Protein AF-A0A2S9GWD5-F1 (afdb_monomer_lite)

Radius of gyration: 28.52 Å; chains: 1; bounding box: 58×36×75 Å

pLDDT: mean 90.18, std 9.57, range [51.12, 98.44]

Structure (mmCIF, N/CA/C/O backbone):
data_AF-A0A2S9GWD5-F1
#
_entry.id   AF-A0A2S9GWD5-F1
#
loop_
_atom_site.group_PDB
_atom_site.id
_atom_site.type_symbol
_atom_site.label_atom_id
_atom_site.label_alt_id
_atom_site.label_comp_id
_atom_site.label_asym_id
_atom_site.label_entity_id
_atom_site.label_seq_id
_atom_site.pdbx_PDB_ins_code
_atom_site.Cartn_x
_atom_site.Cartn_y
_atom_site.Cartn_z
_atom_site.occupancy
_atom_site.B_iso_or_equiv
_atom_site.auth_seq_id
_atom_site.auth_comp_id
_atom_site.auth_asym_id
_atom_site.auth_atom_id
_atom_site.pdbx_PDB_model_num
ATOM 1 N N . MET A 1 1 ? 26.914 -17.407 -45.982 1.00 51.12 1 MET A N 1
ATOM 2 C CA . MET A 1 1 ? 27.204 -17.257 -44.535 1.00 51.12 1 MET A CA 1
ATOM 3 C C . MET A 1 1 ? 25.927 -16.858 -43.810 1.00 51.12 1 MET A C 1
ATOM 5 O O . MET A 1 1 ? 25.214 -16.001 -44.312 1.00 51.12 1 MET A O 1
ATOM 9 N N . LYS A 1 2 ? 25.611 -17.487 -42.672 1.00 65.19 2 LYS A N 1
ATOM 10 C CA . LYS A 1 2 ? 24.423 -17.154 -41.869 1.00 65.19 2 LYS A CA 1
ATOM 11 C C . LYS A 1 2 ? 24.722 -15.874 -41.079 1.00 65.19 2 LYS A C 1
ATOM 13 O O . LYS A 1 2 ? 25.624 -15.883 -40.248 1.00 65.19 2 LYS A O 1
ATOM 18 N N . THR A 1 3 ? 24.024 -14.781 -41.382 1.00 77.50 3 THR A N 1
ATOM 19 C CA . THR A 1 3 ? 24.189 -13.488 -40.696 1.00 77.50 3 THR A CA 1
ATOM 20 C C . THR A 1 3 ? 23.966 -13.660 -39.196 1.00 77.50 3 THR A C 1
ATOM 22 O O . THR A 1 3 ? 23.002 -14.308 -38.781 1.00 77.50 3 THR A O 1
ATOM 25 N N . SER A 1 4 ? 24.851 -13.103 -38.372 1.00 91.19 4 SER A N 1
ATOM 26 C CA . SER A 1 4 ? 24.729 -13.216 -36.918 1.00 91.19 4 SER A CA 1
ATOM 27 C C . SER A 1 4 ? 23.537 -12.403 -36.393 1.00 91.19 4 SER A C 1
ATOM 29 O O . SER A 1 4 ? 23.178 -11.367 -36.954 1.00 91.19 4 SER A O 1
ATOM 31 N N . ILE A 1 5 ? 22.954 -12.815 -35.260 1.00 91.44 5 ILE A N 1
ATOM 32 C CA . ILE A 1 5 ? 21.854 -12.082 -34.594 1.00 91.44 5 ILE A CA 1
ATOM 33 C C . ILE A 1 5 ? 22.250 -10.620 -34.329 1.00 91.44 5 ILE A C 1
ATOM 35 O O . ILE A 1 5 ? 21.451 -9.699 -34.490 1.00 91.44 5 ILE A O 1
ATOM 39 N N . LYS A 1 6 ? 23.516 -10.387 -33.969 1.00 93.62 6 LYS A N 1
ATOM 40 C CA . LYS A 1 6 ? 24.074 -9.047 -33.766 1.00 93.62 6 LYS A CA 1
ATOM 41 C C . LYS A 1 6 ? 24.029 -8.201 -35.038 1.00 93.62 6 LYS A C 1
ATOM 43 O O . LYS A 1 6 ? 23.632 -7.041 -34.971 1.00 93.62 6 LYS A O 1
ATOM 48 N N . GLU A 1 7 ? 24.415 -8.755 -36.183 1.00 93.50 7 GLU A N 1
ATOM 49 C CA . GLU A 1 7 ? 24.374 -8.053 -37.472 1.00 93.50 7 GLU A CA 1
ATOM 50 C C . GLU A 1 7 ? 22.942 -7.787 -37.935 1.00 93.50 7 GLU A C 1
ATOM 52 O O . GLU A 1 7 ? 22.661 -6.692 -38.419 1.00 93.50 7 GLU A O 1
ATOM 57 N N . GLN A 1 8 ? 22.024 -8.732 -37.717 1.00 93.62 8 GLN A N 1
ATOM 58 C CA . GLN A 1 8 ? 20.599 -8.549 -38.007 1.00 93.62 8 GLN A CA 1
ATOM 59 C C . GLN A 1 8 ? 19.997 -7.412 -37.170 1.00 93.62 8 GLN A C 1
ATOM 61 O O . GLN A 1 8 ? 19.370 -6.499 -37.714 1.00 93.62 8 GLN A O 1
ATOM 66 N N . ILE A 1 9 ? 20.261 -7.400 -35.858 1.00 93.94 9 ILE A N 1
ATOM 67 C CA . ILE A 1 9 ? 19.836 -6.313 -34.967 1.00 93.94 9 ILE A CA 1
ATOM 68 C C . ILE A 1 9 ? 20.491 -4.994 -35.390 1.00 93.94 9 ILE A C 1
ATOM 70 O O . ILE A 1 9 ? 19.812 -3.975 -35.467 1.00 93.94 9 ILE A O 1
ATOM 74 N N . LYS A 1 10 ? 21.785 -4.991 -35.730 1.00 94.12 10 LYS A N 1
ATOM 75 C CA . LYS A 1 10 ? 22.496 -3.796 -36.213 1.00 94.12 10 LYS A CA 1
ATOM 76 C C . LYS A 1 10 ? 21.883 -3.244 -37.502 1.00 94.12 10 LYS A C 1
ATOM 78 O O . LYS A 1 10 ? 21.723 -2.030 -37.617 1.00 94.12 10 LYS A O 1
ATOM 83 N N . ALA A 1 11 ? 21.516 -4.101 -38.452 1.00 92.94 11 ALA A N 1
ATOM 84 C CA . ALA A 1 11 ? 20.838 -3.702 -39.683 1.00 92.94 11 ALA A CA 1
ATOM 85 C C . ALA A 1 11 ? 19.445 -3.116 -39.393 1.00 92.94 11 ALA A C 1
ATOM 87 O O . ALA A 1 11 ? 19.123 -2.034 -39.882 1.00 92.94 11 ALA A O 1
ATOM 88 N N . SER A 1 12 ? 18.666 -3.762 -38.519 1.00 92.38 12 SER A N 1
ATOM 89 C CA . SER A 1 12 ? 17.356 -3.272 -38.068 1.00 92.38 12 SER A CA 1
ATOM 90 C C . SER A 1 12 ? 17.455 -1.908 -37.373 1.00 92.38 12 SER A C 1
ATOM 92 O O . SER A 1 12 ? 16.698 -0.981 -37.675 1.00 92.38 12 SER A O 1
ATOM 94 N N . LEU A 1 13 ? 18.455 -1.737 -36.503 1.00 92.25 13 LEU A N 1
ATOM 95 C CA . LEU A 1 13 ? 18.761 -0.459 -35.868 1.00 92.25 13 LEU A CA 1
ATOM 96 C C . LEU A 1 13 ? 19.119 0.603 -36.906 1.00 92.25 13 LEU A C 1
ATOM 98 O O . LEU A 1 13 ? 18.655 1.725 -36.775 1.00 92.25 13 LEU A O 1
ATOM 102 N N . LYS A 1 14 ? 19.906 0.298 -37.941 1.00 90.31 14 LYS A N 1
ATOM 103 C CA . LYS A 1 14 ? 20.249 1.274 -38.992 1.00 90.31 14 LYS A CA 1
ATOM 104 C C . LYS A 1 14 ? 19.043 1.674 -39.845 1.00 90.31 14 LYS A C 1
ATOM 106 O O . LYS A 1 14 ? 18.882 2.856 -40.122 1.00 90.31 14 LYS A O 1
ATOM 111 N N . ALA A 1 15 ? 18.190 0.719 -40.211 1.00 91.44 15 ALA A N 1
ATOM 112 C CA . ALA A 1 15 ? 17.012 0.966 -41.043 1.00 91.44 15 ALA A CA 1
ATOM 113 C C . ALA A 1 15 ? 15.893 1.727 -40.304 1.00 91.44 15 ALA A C 1
ATOM 115 O O . ALA A 1 15 ? 15.088 2.428 -40.916 1.00 91.44 15 ALA A O 1
ATOM 116 N N . SER A 1 16 ? 15.8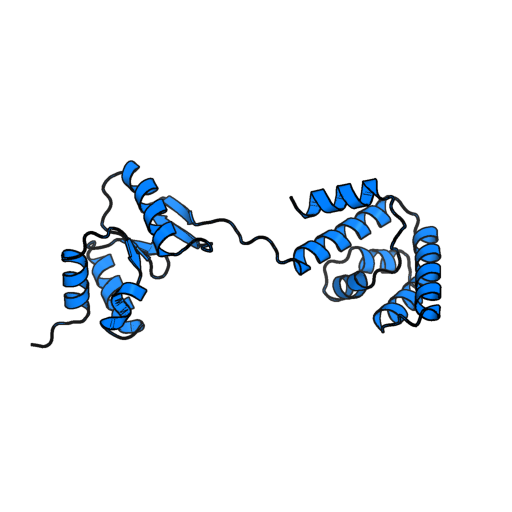19 1.599 -38.977 1.00 89.69 16 SER A N 1
ATOM 117 C CA . SER A 1 16 ? 14.735 2.178 -38.184 1.00 89.69 16 SER A CA 1
ATOM 118 C C . SER A 1 16 ? 14.900 3.679 -37.933 1.00 89.69 16 SER A C 1
ATOM 120 O O . SER A 1 16 ? 15.917 4.130 -37.416 1.00 89.69 16 SER A O 1
ATOM 122 N N . ARG A 1 17 ? 13.842 4.470 -38.147 1.00 88.19 17 ARG A N 1
ATOM 123 C CA . ARG A 1 17 ? 13.798 5.894 -37.743 1.00 88.19 17 ARG A CA 1
ATOM 124 C C . ARG A 1 17 ? 13.552 6.103 -36.241 1.00 88.19 17 ARG A C 1
ATOM 126 O O . ARG A 1 17 ? 13.560 7.235 -35.761 1.00 88.19 17 ARG A O 1
ATOM 133 N N . LYS A 1 18 ? 13.308 5.030 -35.477 1.00 89.62 18 LYS A N 1
ATOM 134 C CA . LYS A 1 18 ? 13.051 5.115 -34.032 1.00 89.62 18 LYS A CA 1
ATOM 135 C C . LYS A 1 18 ? 14.316 5.558 -33.286 1.00 89.62 18 LYS A C 1
ATOM 137 O O . LYS A 1 18 ? 15.437 5.239 -33.679 1.00 89.62 18 LYS A O 1
ATOM 142 N N . GLN A 1 19 ? 14.117 6.282 -32.186 1.00 89.88 19 GLN A N 1
ATOM 143 C CA . GLN A 1 19 ? 15.192 6.677 -31.265 1.00 89.88 19 GLN A CA 1
ATOM 144 C C . GLN A 1 19 ? 15.270 5.782 -30.022 1.00 89.88 19 GLN A C 1
ATOM 146 O O . GLN A 1 19 ? 16.320 5.717 -29.390 1.00 89.88 19 GLN A O 1
ATOM 151 N N . VAL A 1 20 ? 14.172 5.099 -29.684 1.00 91.75 20 VAL A N 1
ATOM 152 C CA . VAL A 1 20 ? 14.038 4.225 -28.514 1.00 91.75 20 VAL A CA 1
ATOM 153 C C . VAL A 1 20 ? 13.690 2.821 -28.984 1.00 91.75 20 VAL A C 1
ATOM 155 O O . VAL A 1 20 ? 12.777 2.640 -29.795 1.00 91.75 20 VAL A O 1
ATOM 158 N N . PHE A 1 21 ? 14.389 1.839 -28.430 1.00 93.88 21 PHE A N 1
ATOM 159 C CA . PHE A 1 21 ? 14.250 0.429 -28.746 1.00 93.88 21 PHE A CA 1
ATOM 160 C C . PHE A 1 21 ? 14.083 -0.376 -27.462 1.00 93.88 21 PHE A C 1
ATOM 162 O O . PHE A 1 21 ? 14.789 -0.169 -26.472 1.00 93.88 21 PHE A O 1
ATOM 169 N N . LEU A 1 22 ? 13.140 -1.306 -27.481 1.00 93.62 22 LEU A N 1
ATOM 170 C CA . LEU A 1 22 ? 12.930 -2.268 -26.414 1.00 93.62 22 LEU A CA 1
ATOM 171 C C . LEU A 1 22 ? 13.576 -3.588 -26.818 1.00 93.62 22 LEU A C 1
ATOM 173 O O . LEU A 1 22 ? 13.542 -3.967 -27.983 1.00 93.62 22 LEU A O 1
ATOM 177 N N . ARG A 1 23 ? 14.088 -4.356 -25.855 1.00 94.75 23 ARG A N 1
ATOM 178 C CA . ARG A 1 23 ? 14.544 -5.735 -26.110 1.00 94.75 23 ARG A CA 1
ATOM 179 C C . ARG A 1 23 ? 13.454 -6.567 -26.799 1.00 94.75 23 ARG A C 1
ATOM 181 O O . ARG A 1 23 ? 13.758 -7.377 -27.667 1.00 94.75 23 ARG A O 1
ATOM 188 N N . ALA A 1 24 ? 12.198 -6.344 -26.409 1.00 92.50 24 ALA A N 1
ATOM 189 C CA . ALA A 1 24 ? 11.026 -6.994 -26.988 1.00 92.50 24 ALA A CA 1
ATOM 190 C C . ALA A 1 24 ? 10.885 -6.756 -28.502 1.00 92.50 24 ALA A C 1
ATOM 192 O O . ALA A 1 24 ? 10.325 -7.598 -29.189 1.00 92.50 24 ALA A O 1
ATOM 193 N N . ASP A 1 25 ? 11.442 -5.665 -29.038 1.00 94.19 25 ASP A N 1
ATOM 194 C CA . ASP A 1 25 ? 11.414 -5.395 -30.479 1.00 94.19 25 ASP A CA 1
ATOM 195 C C . ASP A 1 25 ? 12.255 -6.384 -31.283 1.00 94.19 25 ASP A C 1
ATOM 197 O O . ASP A 1 25 ? 12.052 -6.506 -32.483 1.00 94.19 25 ASP A O 1
ATOM 201 N N . PHE A 1 26 ? 13.196 -7.081 -30.642 1.00 95.62 26 PHE A N 1
ATOM 202 C CA . PHE A 1 26 ? 14.185 -7.933 -31.299 1.00 95.62 26 PHE A CA 1
ATOM 203 C C . PHE A 1 26 ? 14.005 -9.421 -30.981 1.00 95.62 26 PHE A C 1
ATOM 205 O O . PHE A 1 26 ? 14.849 -10.229 -31.358 1.00 95.62 26 PHE A O 1
ATOM 212 N N . THR A 1 27 ? 12.925 -9.812 -30.296 1.00 93.44 27 THR A N 1
ATOM 213 C CA . THR A 1 27 ? 12.671 -11.218 -29.919 1.00 93.44 27 THR A CA 1
ATOM 214 C C . THR A 1 27 ? 12.477 -12.138 -31.120 1.00 93.44 27 THR A C 1
ATOM 216 O O . THR A 1 27 ? 12.713 -13.332 -31.011 1.00 93.44 27 THR A O 1
ATOM 219 N N . HIS A 1 28 ? 12.102 -11.593 -32.278 1.00 93.38 28 HIS A N 1
ATOM 220 C CA . HIS A 1 28 ? 11.990 -12.351 -33.523 1.00 93.38 28 HIS A CA 1
ATOM 221 C C . HIS A 1 28 ? 13.351 -12.718 -34.143 1.00 93.38 28 HIS A C 1
ATOM 223 O O . HIS A 1 28 ? 13.398 -13.571 -35.022 1.00 93.38 28 HIS A O 1
ATOM 229 N N . PHE A 1 29 ? 14.457 -12.104 -33.700 1.00 91.88 29 PHE A N 1
ATOM 230 C CA . PHE A 1 29 ? 15.807 -12.458 -34.158 1.00 91.88 29 PHE A CA 1
ATOM 231 C C . PHE A 1 29 ? 16.435 -13.610 -33.365 1.00 91.88 29 PHE A C 1
ATOM 233 O O . PHE A 1 29 ? 17.430 -14.177 -33.806 1.00 91.88 29 PHE A O 1
ATOM 240 N N . GLY A 1 30 ? 15.893 -13.959 -32.195 1.00 91.81 30 GLY A N 1
ATOM 241 C CA . GLY A 1 30 ? 16.404 -15.075 -31.408 1.00 91.81 30 GLY A CA 1
ATOM 242 C C . GLY A 1 30 ? 15.942 -15.076 -29.959 1.00 91.81 30 GLY A C 1
ATOM 243 O O . GLY A 1 30 ? 15.129 -14.259 -29.519 1.00 91.81 30 GLY A O 1
ATOM 244 N N . GLU A 1 31 ? 16.505 -15.998 -29.188 1.00 92.06 31 GLU A N 1
ATOM 245 C CA . GLU A 1 31 ? 16.108 -16.206 -27.802 1.00 92.06 31 GLU A CA 1
ATOM 246 C C . GLU A 1 31 ? 16.542 -15.065 -26.878 1.00 92.06 31 GLU A C 1
ATOM 248 O O . GLU A 1 31 ? 17.488 -14.314 -27.144 1.00 92.06 31 GLU A O 1
ATOM 253 N N . TYR A 1 32 ? 15.889 -14.989 -25.716 1.00 92.25 32 TYR A N 1
ATOM 254 C CA . TYR A 1 32 ? 16.111 -13.956 -24.705 1.00 92.25 32 TYR A CA 1
ATOM 255 C C . TYR A 1 32 ? 17.601 -13.666 -24.447 1.00 92.25 32 TYR A C 1
ATOM 257 O O . TYR A 1 32 ? 18.027 -12.505 -24.494 1.00 92.25 32 TYR A O 1
ATOM 265 N N . ARG A 1 33 ? 18.410 -14.705 -24.180 1.00 93.69 33 ARG A N 1
ATOM 266 C CA . ARG A 1 33 ? 19.841 -14.547 -23.860 1.00 93.69 33 ARG A CA 1
ATOM 267 C C . ARG A 1 33 ? 20.652 -14.085 -25.068 1.00 93.69 33 ARG A C 1
ATOM 269 O O . ARG A 1 33 ? 21.537 -13.248 -24.907 1.00 93.69 33 ARG A O 1
ATOM 276 N N . GLN A 1 34 ? 20.343 -14.589 -26.260 1.00 94.06 34 GLN A N 1
ATOM 277 C CA . GLN A 1 34 ? 21.049 -14.244 -27.496 1.00 94.06 34 GLN A CA 1
ATOM 278 C C . GLN A 1 34 ? 20.825 -12.775 -27.869 1.00 94.06 34 GLN A C 1
ATOM 280 O O . GLN A 1 34 ? 21.787 -12.038 -28.085 1.00 94.06 34 GLN A O 1
ATOM 285 N N . VAL A 1 35 ? 19.568 -12.322 -27.834 1.00 95.75 35 VAL A N 1
ATOM 286 C CA . VAL A 1 35 ? 19.193 -10.919 -28.070 1.00 95.75 35 VAL A CA 1
ATOM 287 C C . VAL A 1 35 ? 19.836 -10.003 -27.031 1.00 95.75 35 VAL A C 1
ATOM 289 O O . VAL A 1 35 ? 20.387 -8.960 -27.375 1.00 95.75 35 VAL A O 1
ATOM 292 N N . THR A 1 36 ? 19.824 -10.405 -25.757 1.00 94.50 36 THR A N 1
ATOM 293 C CA . THR A 1 36 ? 20.445 -9.622 -24.678 1.00 94.50 36 THR A CA 1
ATOM 294 C C . THR A 1 36 ? 21.950 -9.466 -24.894 1.00 94.50 36 THR A C 1
ATOM 296 O O . THR A 1 36 ? 22.465 -8.357 -24.785 1.00 94.50 36 THR A O 1
ATOM 299 N N . ARG A 1 37 ? 22.661 -10.545 -25.252 1.00 94.50 37 ARG A N 1
ATOM 300 C CA . ARG A 1 37 ? 24.103 -10.498 -25.551 1.00 94.50 37 ARG A CA 1
ATOM 301 C C . ARG A 1 37 ? 24.410 -9.600 -26.747 1.00 94.50 37 ARG A C 1
ATOM 303 O O . ARG A 1 37 ? 25.319 -8.778 -26.665 1.00 94.50 37 ARG A O 1
ATOM 310 N N . ALA A 1 38 ? 23.634 -9.716 -27.823 1.00 95.44 38 ALA A N 1
ATOM 311 C CA . ALA A 1 38 ? 23.793 -8.883 -29.009 1.00 95.44 38 ALA A CA 1
ATOM 312 C C . ALA A 1 38 ? 23.589 -7.391 -28.696 1.00 95.44 38 ALA A C 1
ATOM 314 O O . ALA A 1 38 ? 24.433 -6.573 -29.051 1.00 95.44 38 ALA A O 1
ATOM 315 N N . LEU A 1 39 ? 22.520 -7.036 -27.975 1.00 95.56 39 LEU A N 1
ATOM 316 C CA . LEU A 1 39 ? 22.252 -5.651 -27.576 1.00 95.56 39 LEU A CA 1
ATOM 317 C C . LEU A 1 39 ? 23.315 -5.101 -26.619 1.00 95.56 39 LEU A C 1
ATOM 319 O O . LEU A 1 39 ? 23.722 -3.954 -26.773 1.00 95.56 39 LEU A O 1
ATOM 323 N N . SER A 1 40 ? 23.798 -5.904 -25.667 1.00 94.31 40 SER A N 1
ATOM 324 C CA . SER A 1 40 ? 24.897 -5.499 -24.782 1.00 94.31 40 SER A CA 1
ATOM 325 C C . SER A 1 40 ? 26.191 -5.237 -25.556 1.00 94.31 40 SER A C 1
ATOM 327 O O . SER A 1 40 ? 26.837 -4.229 -25.302 1.00 94.31 40 SER A O 1
ATOM 329 N N . SER A 1 41 ? 26.532 -6.083 -26.538 1.00 94.81 41 SER A N 1
ATOM 330 C CA . SER A 1 41 ? 27.703 -5.871 -27.405 1.00 94.81 41 SER A CA 1
ATOM 331 C C . SER A 1 41 ? 27.569 -4.611 -28.266 1.00 94.81 41 SER A C 1
ATOM 333 O O . SER A 1 41 ? 28.532 -3.868 -28.421 1.00 94.81 41 SER A O 1
ATOM 335 N N . LEU A 1 42 ? 26.382 -4.334 -28.811 1.00 93.94 42 LEU A N 1
ATOM 336 C CA . LEU A 1 42 ? 26.136 -3.104 -29.575 1.00 93.94 42 LEU A CA 1
ATOM 337 C C . LEU A 1 42 ? 26.171 -1.856 -28.681 1.00 93.94 42 LEU A C 1
ATOM 339 O O . LEU A 1 42 ? 26.560 -0.783 -29.140 1.00 93.94 42 LEU A O 1
ATOM 343 N N . ALA A 1 43 ? 25.778 -1.996 -27.413 1.00 92.62 43 ALA A N 1
ATOM 344 C CA . ALA A 1 43 ? 25.868 -0.920 -26.439 1.00 92.62 43 ALA A CA 1
ATOM 345 C C . ALA A 1 43 ? 27.319 -0.629 -26.031 1.00 92.62 43 ALA A C 1
ATOM 347 O O . ALA A 1 43 ? 27.713 0.532 -25.999 1.00 92.62 43 ALA A O 1
ATOM 348 N N . SER A 1 44 ? 28.138 -1.661 -25.796 1.00 91.62 44 SER A N 1
ATOM 349 C CA . SER A 1 44 ? 29.571 -1.481 -25.514 1.00 91.62 44 SER A CA 1
ATOM 350 C C . SER A 1 44 ? 30.340 -0.892 -26.699 1.00 91.62 44 SER A C 1
ATOM 352 O O . SER A 1 44 ? 31.315 -0.183 -26.502 1.00 91.62 44 SER A O 1
ATOM 354 N N . GLU A 1 45 ? 29.882 -1.137 -27.930 1.00 91.50 45 GLU A N 1
ATOM 355 C CA . GLU A 1 45 ? 30.406 -0.499 -29.150 1.00 91.50 45 GLU A CA 1
ATOM 356 C C . GLU A 1 45 ? 29.950 0.961 -29.331 1.00 91.50 45 GLU A C 1
ATOM 358 O O . GLU A 1 45 ? 30.326 1.609 -30.306 1.00 91.50 45 GLU A O 1
ATOM 363 N N . GLY A 1 46 ? 29.102 1.486 -28.442 1.00 88.31 46 GLY A N 1
ATOM 364 C CA . GLY A 1 46 ? 28.598 2.859 -28.512 1.00 88.31 46 GLY A CA 1
ATOM 365 C C . GLY A 1 46 ? 27.591 3.116 -29.641 1.00 88.31 46 GLY A C 1
ATOM 366 O O . GLY A 1 46 ? 27.285 4.273 -29.936 1.00 88.31 46 GLY A O 1
ATOM 367 N N . LEU A 1 47 ? 27.057 2.067 -30.282 1.00 89.38 47 LEU A N 1
ATOM 368 C CA . LEU A 1 47 ? 26.025 2.200 -31.321 1.00 89.38 47 LEU A CA 1
ATOM 369 C C . LEU A 1 47 ? 24.652 2.548 -30.729 1.00 89.38 47 LEU A C 1
ATOM 371 O O . LEU A 1 47 ? 23.831 3.191 -31.387 1.00 89.38 47 LEU A O 1
ATOM 375 N N . ILE A 1 48 ? 24.408 2.118 -29.493 1.00 92.44 48 ILE A N 1
ATOM 376 C CA . ILE A 1 48 ? 23.215 2.407 -28.696 1.00 92.44 48 ILE A CA 1
ATOM 377 C C . ILE A 1 48 ? 23.620 2.618 -27.236 1.00 92.44 48 ILE A C 1
ATOM 379 O O . ILE A 1 48 ? 24.616 2.074 -26.779 1.00 92.44 48 ILE A O 1
ATOM 383 N N . ASN A 1 49 ? 22.811 3.347 -26.480 1.00 91.94 49 ASN A N 1
ATOM 384 C CA . ASN A 1 49 ? 22.974 3.514 -25.043 1.00 91.94 49 ASN A CA 1
ATOM 385 C C . ASN A 1 49 ? 21.945 2.650 -24.321 1.00 91.94 49 ASN A C 1
ATOM 387 O O . ASN A 1 49 ? 20.754 2.706 -24.635 1.00 91.94 49 ASN A O 1
ATOM 391 N N . ARG A 1 50 ? 22.383 1.856 -23.344 1.00 92.31 50 ARG A N 1
ATOM 392 C CA . ARG A 1 50 ? 21.466 1.157 -22.441 1.00 92.31 50 ARG A CA 1
ATOM 393 C C . ARG A 1 50 ? 21.012 2.132 -21.365 1.00 92.31 50 ARG A C 1
ATOM 395 O O . ARG A 1 50 ? 21.837 2.639 -20.619 1.00 92.31 50 ARG A O 1
ATOM 402 N N . VAL A 1 51 ? 19.703 2.339 -21.269 1.00 90.25 51 VAL A N 1
ATOM 403 C CA . VAL A 1 51 ? 19.114 3.330 -20.351 1.00 90.25 51 VAL A CA 1
ATOM 404 C C . VAL A 1 51 ? 18.302 2.682 -19.235 1.00 90.25 51 VAL A C 1
ATOM 406 O O . VAL A 1 51 ? 17.846 3.337 -18.313 1.00 90.25 51 VAL A O 1
ATOM 409 N N . GLY A 1 52 ? 18.101 1.369 -19.297 1.00 87.12 52 GLY A N 1
ATOM 410 C CA . GLY A 1 52 ? 17.402 0.622 -18.263 1.00 87.12 52 GLY A CA 1
ATOM 411 C C . GLY A 1 52 ? 17.316 -0.856 -18.607 1.00 87.12 52 GLY A C 1
ATOM 412 O O . GLY A 1 52 ? 17.925 -1.344 -19.567 1.00 87.12 52 GLY A O 1
ATOM 413 N N . TYR A 1 53 ? 16.552 -1.603 -17.818 1.00 87.25 53 TYR A N 1
ATOM 414 C CA . TYR A 1 53 ? 16.330 -3.017 -18.089 1.00 87.25 53 TYR A CA 1
ATOM 415 C C . TYR A 1 53 ? 15.547 -3.212 -19.395 1.00 87.25 53 TYR A C 1
ATOM 417 O O . TYR A 1 53 ? 14.358 -2.901 -19.477 1.00 87.25 53 TYR A O 1
ATOM 425 N N . GLY A 1 54 ? 16.232 -3.726 -20.421 1.00 89.75 54 GLY A N 1
ATOM 426 C CA . GLY A 1 54 ? 15.656 -3.981 -21.740 1.00 89.75 54 GLY A CA 1
ATOM 427 C C . GLY A 1 54 ? 15.284 -2.723 -22.532 1.00 89.75 54 GLY A C 1
ATOM 428 O O . GLY A 1 54 ? 14.501 -2.842 -23.472 1.00 89.75 54 GLY A O 1
ATOM 429 N N . ILE A 1 55 ? 15.808 -1.549 -22.161 1.00 92.94 55 ILE A N 1
ATOM 430 C CA . ILE A 1 55 ? 15.529 -0.266 -22.819 1.00 92.94 55 ILE A CA 1
ATOM 431 C C . ILE A 1 55 ? 16.839 0.302 -23.352 1.00 92.94 55 ILE A C 1
ATOM 433 O O . ILE A 1 55 ? 17.823 0.424 -22.614 1.00 92.94 55 ILE A O 1
ATOM 437 N N . TYR A 1 56 ? 16.825 0.667 -24.629 1.00 93.81 56 TYR A N 1
ATOM 438 C CA . TYR A 1 56 ? 17.975 1.191 -25.345 1.00 93.81 56 TYR A CA 1
ATOM 439 C C . TYR A 1 56 ? 17.583 2.434 -26.141 1.00 93.81 56 TYR A C 1
ATOM 441 O O . TYR A 1 56 ? 16.476 2.524 -26.678 1.00 93.81 56 TYR A O 1
ATOM 449 N N . CYS A 1 57 ? 18.499 3.386 -26.247 1.00 92.25 57 CYS A N 1
ATOM 450 C CA . CYS A 1 57 ? 18.324 4.608 -27.022 1.00 92.25 57 CYS A CA 1
ATOM 451 C C . CYS A 1 57 ? 19.471 4.780 -28.014 1.00 92.25 57 CYS A C 1
ATOM 453 O O . CYS A 1 57 ? 20.548 4.214 -27.840 1.00 92.25 57 CYS A O 1
ATOM 455 N N . ARG A 1 58 ? 19.258 5.569 -29.066 1.00 89.75 58 ARG A N 1
ATOM 456 C CA . ARG A 1 58 ? 20.373 6.032 -29.904 1.00 89.75 58 ARG A CA 1
ATOM 457 C C . ARG A 1 58 ? 21.312 6.934 -29.102 1.00 89.75 58 ARG A C 1
ATOM 459 O O . ARG A 1 58 ? 20.906 7.511 -28.094 1.00 89.75 58 ARG A O 1
ATOM 466 N N . LYS A 1 59 ? 22.551 7.064 -29.583 1.00 79.12 59 LYS A N 1
ATOM 467 C CA . LYS A 1 59 ? 23.533 8.013 -29.049 1.00 79.12 59 LYS A CA 1
ATOM 468 C C . LYS A 1 59 ? 22.928 9.427 -29.022 1.00 79.12 59 LYS A C 1
ATOM 470 O O . LYS A 1 59 ? 22.350 9.861 -30.017 1.00 79.12 59 LYS A O 1
ATOM 475 N N . MET A 1 60 ? 23.006 10.082 -27.866 1.00 67.12 60 MET A N 1
ATOM 476 C CA . MET A 1 60 ? 22.407 11.397 -27.601 1.00 67.12 60 MET A CA 1
ATOM 477 C C . MET A 1 60 ? 23.400 12.523 -27.906 1.00 67.12 60 MET A C 1
ATOM 479 O O . MET A 1 60 ? 24.606 12.306 -27.814 1.00 67.12 60 MET A O 1
ATOM 483 N N . GLY A 1 61 ? 22.889 13.705 -28.263 1.00 63.38 61 GLY A N 1
ATOM 484 C CA . GLY A 1 61 ? 23.685 14.878 -28.638 1.00 63.38 61 GLY A CA 1
ATOM 485 C C . GLY A 1 61 ? 23.391 16.186 -27.888 1.00 63.38 61 GLY A C 1
ATOM 486 O O . GLY A 1 61 ? 24.100 17.147 -28.147 1.00 63.38 61 GLY A O 1
ATOM 487 N N . SER A 1 62 ? 22.396 16.274 -26.989 1.00 62.75 62 SER A N 1
ATOM 488 C CA . SER A 1 62 ? 22.173 17.455 -26.117 1.00 62.75 62 SER A CA 1
ATOM 489 C C . SER A 1 62 ? 21.066 17.240 -25.068 1.00 62.75 62 SER A C 1
ATOM 491 O O . SER A 1 62 ? 20.246 16.330 -25.209 1.00 62.75 62 SER A O 1
ATOM 493 N N . ASP A 1 63 ? 20.974 18.126 -24.067 1.00 62.56 63 ASP A N 1
ATOM 494 C CA . ASP A 1 63 ? 19.953 18.098 -22.999 1.00 62.56 63 ASP A CA 1
ATOM 495 C C . ASP A 1 63 ? 18.514 18.275 -23.505 1.00 62.56 63 ASP A C 1
ATOM 497 O O . ASP A 1 63 ? 17.580 17.651 -22.998 1.00 62.56 63 ASP A O 1
ATOM 501 N N . SER A 1 64 ? 18.316 19.055 -24.574 1.00 60.81 64 SER A N 1
ATOM 502 C CA . SER A 1 64 ? 17.005 19.215 -25.226 1.00 60.81 64 SER A CA 1
ATOM 503 C C . SER A 1 64 ? 16.458 17.877 -25.759 1.00 60.81 64 SER A C 1
ATOM 505 O O . SER A 1 64 ? 15.248 17.628 -25.750 1.00 60.81 64 SER A O 1
ATOM 507 N N . GLN A 1 65 ? 17.344 16.951 -26.144 1.00 72.19 65 GLN A N 1
ATOM 508 C CA . GLN A 1 65 ? 16.953 15.615 -26.599 1.00 72.19 65 GLN A CA 1
ATOM 509 C C . GLN A 1 65 ? 16.517 14.700 -25.444 1.00 72.19 65 GLN A C 1
ATOM 511 O O . GLN A 1 65 ? 15.725 13.783 -25.673 1.00 72.19 65 GLN A O 1
ATOM 516 N N . THR A 1 66 ? 16.961 14.958 -24.208 1.00 76.81 66 THR A N 1
ATOM 517 C CA . THR A 1 66 ? 16.639 14.150 -23.019 1.00 76.81 66 THR A CA 1
ATOM 518 C C . THR A 1 66 ? 15.139 14.130 -22.744 1.00 76.81 66 THR A C 1
ATOM 520 O O . THR A 1 66 ? 14.536 13.056 -22.695 1.00 76.81 66 THR A O 1
ATOM 523 N N . ASN A 1 67 ? 14.494 15.298 -22.667 1.00 78.25 67 ASN A N 1
ATOM 524 C CA . ASN A 1 67 ? 13.048 15.389 -22.422 1.00 78.25 67 ASN A CA 1
ATOM 525 C C . ASN A 1 67 ? 12.226 14.743 -23.548 1.00 78.25 67 ASN A C 1
ATOM 527 O O . ASN A 1 67 ? 11.246 14.034 -23.294 1.00 78.25 67 ASN A O 1
ATOM 531 N N . GLN A 1 68 ? 12.660 14.912 -24.801 1.00 83.31 68 GLN A N 1
ATOM 532 C CA . GLN A 1 68 ? 12.005 14.294 -25.952 1.00 83.31 68 GLN A CA 1
ATOM 533 C C . GLN A 1 68 ? 12.110 12.759 -25.913 1.00 83.31 68 GLN A C 1
ATOM 535 O O . GLN A 1 68 ? 11.143 12.052 -26.214 1.00 83.31 68 GLN A O 1
ATOM 540 N N . ILE A 1 69 ? 13.272 12.228 -25.523 1.00 84.88 69 ILE A N 1
ATOM 541 C CA . ILE A 1 69 ? 13.502 10.790 -25.369 1.00 84.88 69 ILE A CA 1
ATOM 542 C C . ILE A 1 69 ? 12.682 10.234 -24.209 1.00 84.88 69 ILE A C 1
ATOM 544 O O . ILE A 1 69 ? 12.051 9.198 -24.390 1.00 84.88 69 ILE A O 1
ATOM 548 N N . VAL A 1 70 ? 12.596 10.921 -23.068 1.00 85.62 70 VAL A N 1
ATOM 549 C CA . VAL A 1 70 ? 11.742 10.506 -21.940 1.00 85.62 70 VAL A CA 1
ATOM 550 C C . VAL A 1 70 ? 10.290 10.327 -22.391 1.00 85.62 70 VAL A C 1
ATOM 552 O O . VAL A 1 70 ? 9.683 9.293 -22.102 1.00 85.62 70 VAL A O 1
ATOM 555 N N . GLY A 1 71 ? 9.747 11.273 -23.165 1.00 84.75 71 GLY A N 1
ATOM 556 C CA . GLY A 1 71 ? 8.409 11.150 -23.755 1.00 84.75 71 GLY A CA 1
ATOM 557 C C . GLY A 1 71 ? 8.265 9.921 -24.663 1.00 84.75 71 GLY A C 1
ATOM 558 O O . GLY A 1 71 ? 7.292 9.171 -24.553 1.00 84.75 71 GLY A O 1
ATOM 559 N N . LYS A 1 72 ? 9.271 9.651 -25.505 1.00 88.25 72 LYS A N 1
ATOM 560 C CA . LYS A 1 72 ? 9.312 8.465 -26.381 1.00 88.25 72 LYS A CA 1
ATOM 561 C C . LYS A 1 72 ? 9.469 7.158 -25.601 1.00 88.25 72 LYS A C 1
ATOM 563 O O . LYS A 1 72 ? 8.887 6.152 -25.986 1.00 88.25 72 LYS A O 1
ATOM 568 N N . ILE A 1 73 ? 10.226 7.134 -24.505 1.00 87.50 73 ILE A N 1
ATOM 569 C CA . ILE A 1 73 ? 10.347 5.940 -23.661 1.00 87.50 73 ILE A CA 1
ATOM 570 C C . ILE A 1 73 ? 9.002 5.659 -22.979 1.00 87.50 73 ILE A C 1
ATOM 572 O O . ILE A 1 73 ? 8.541 4.517 -23.005 1.00 87.50 73 ILE A O 1
ATOM 576 N N . LYS A 1 74 ? 8.329 6.688 -22.445 1.00 85.31 74 LYS A N 1
ATOM 577 C CA . LYS A 1 74 ? 6.987 6.553 -21.851 1.00 85.31 74 LYS A CA 1
ATOM 578 C C . LYS A 1 74 ? 5.974 5.989 -22.851 1.00 85.31 74 LYS A C 1
ATOM 580 O O . LYS A 1 74 ? 5.249 5.059 -22.510 1.00 85.31 74 LYS A O 1
ATOM 585 N N . SER A 1 75 ? 5.955 6.479 -24.094 1.00 86.06 75 SER A N 1
ATOM 586 C CA . SER A 1 75 ? 5.020 5.970 -25.111 1.00 86.06 75 SER A CA 1
ATOM 587 C C . SER A 1 75 ? 5.281 4.511 -25.496 1.00 86.06 75 SER A C 1
ATOM 589 O O . SER A 1 75 ? 4.343 3.785 -25.814 1.00 86.06 75 SER A O 1
ATOM 591 N N . ARG A 1 76 ? 6.539 4.056 -25.431 1.00 87.62 76 ARG A N 1
ATOM 592 C CA . ARG A 1 76 ? 6.930 2.674 -25.753 1.00 87.62 76 ARG A CA 1
ATOM 593 C C . ARG A 1 76 ? 6.656 1.693 -24.620 1.00 87.62 76 ARG A C 1
ATOM 595 O O . ARG A 1 76 ? 6.287 0.557 -24.892 1.00 87.62 76 ARG A O 1
ATOM 602 N N . LEU A 1 77 ? 6.863 2.109 -23.373 1.00 83.75 77 LEU A N 1
ATOM 603 C CA . LEU A 1 77 ? 6.671 1.253 -22.202 1.00 83.75 77 LEU A CA 1
ATOM 604 C C . LEU A 1 77 ? 5.219 1.250 -21.685 1.00 83.75 77 LEU A C 1
ATOM 606 O O . LEU A 1 77 ? 4.832 0.330 -20.967 1.00 83.75 77 LEU A O 1
ATOM 610 N N . GLY A 1 78 ? 4.419 2.253 -22.058 1.00 76.94 78 GLY A N 1
ATOM 611 C CA . GLY A 1 78 ? 3.016 2.385 -21.670 1.00 76.94 78 GLY A CA 1
ATOM 612 C C . GLY A 1 78 ? 2.795 3.226 -20.406 1.00 76.94 78 GLY A C 1
ATOM 613 O O . GLY A 1 78 ? 3.729 3.667 -19.738 1.00 76.94 78 GLY A O 1
ATOM 614 N N . LYS A 1 79 ? 1.519 3.466 -20.073 1.00 63.47 79 LYS A N 1
ATOM 615 C CA . LYS A 1 79 ? 1.102 4.406 -19.011 1.00 63.47 79 LYS A CA 1
ATOM 616 C C . LYS A 1 79 ? 1.407 3.936 -17.577 1.00 63.47 79 LYS A C 1
ATOM 618 O O . LYS A 1 79 ? 1.456 4.765 -16.680 1.00 63.47 79 LYS A O 1
ATOM 623 N N . ARG A 1 80 ? 1.608 2.631 -17.349 1.00 59.47 80 ARG A N 1
ATOM 624 C CA . ARG A 1 80 ? 1.743 2.008 -16.009 1.00 59.47 80 ARG A CA 1
ATOM 625 C C . ARG A 1 80 ? 3.192 1.730 -15.587 1.00 59.47 80 ARG A C 1
ATOM 627 O O . ARG A 1 80 ? 3.472 0.786 -14.857 1.00 59.47 80 ARG A O 1
ATOM 634 N N . VAL A 1 81 ? 4.140 2.490 -16.113 1.00 74.94 81 VAL A N 1
ATOM 635 C CA . VAL A 1 81 ? 5.565 2.256 -15.861 1.00 74.94 81 VAL A CA 1
ATOM 636 C C . VAL A 1 81 ? 5.956 2.952 -14.571 1.00 74.94 81 VAL A C 1
ATOM 638 O O . VAL A 1 81 ? 5.696 4.134 -14.448 1.00 74.94 81 VAL A O 1
ATOM 641 N N . ASN A 1 82 ? 6.602 2.237 -13.651 1.00 78.50 82 ASN A N 1
ATOM 642 C CA . ASN A 1 82 ? 7.320 2.811 -12.513 1.00 78.50 82 ASN A CA 1
ATOM 643 C C . ASN A 1 82 ? 8.743 2.246 -12.524 1.00 78.50 82 ASN A C 1
ATOM 645 O O . ASN A 1 82 ? 9.004 1.176 -11.974 1.00 78.50 82 ASN A O 1
ATOM 649 N N . ARG A 1 83 ? 9.649 2.894 -13.261 1.00 81.69 83 ARG A N 1
ATOM 650 C CA . ARG A 1 83 ? 11.029 2.412 -13.442 1.00 81.69 83 ARG A CA 1
ATOM 651 C C . ARG A 1 83 ? 12.016 3.559 -13.379 1.00 81.69 83 ARG A C 1
ATOM 653 O O . ARG A 1 83 ? 11.771 4.604 -13.969 1.00 81.69 83 ARG A O 1
ATOM 660 N N . LEU A 1 84 ? 13.154 3.331 -12.734 1.00 84.12 84 LEU A N 1
ATOM 661 C CA . LEU A 1 84 ? 14.301 4.221 -12.850 1.00 84.12 84 LEU A CA 1
ATOM 662 C C . LEU A 1 84 ? 15.028 3.930 -14.171 1.00 84.12 84 LEU A C 1
ATOM 664 O O . LEU A 1 84 ? 15.291 2.767 -14.491 1.00 84.12 84 LEU A O 1
ATOM 668 N N . ILE A 1 85 ? 15.316 4.973 -14.941 1.00 88.19 85 ILE A N 1
ATOM 669 C CA . ILE A 1 85 ? 16.159 4.912 -16.136 1.00 88.19 85 ILE A CA 1
ATOM 670 C C . ILE A 1 85 ? 17.370 5.828 -15.969 1.00 88.19 85 ILE A C 1
ATOM 672 O O . ILE A 1 85 ? 17.304 6.816 -15.242 1.00 88.19 85 ILE A O 1
ATOM 676 N N . GLN A 1 86 ? 18.444 5.509 -16.679 1.00 87.19 86 GLN A N 1
ATOM 677 C CA . GLN A 1 86 ? 19.690 6.262 -16.706 1.00 87.19 86 GLN A CA 1
ATOM 678 C C . GLN A 1 86 ? 19.919 6.832 -18.109 1.00 87.19 86 GLN A C 1
ATOM 680 O O . GLN A 1 86 ? 20.011 6.080 -19.079 1.00 87.19 86 GLN A O 1
ATOM 685 N N . LEU A 1 87 ? 20.017 8.152 -18.233 1.00 83.94 87 LEU A N 1
ATOM 686 C CA . LEU A 1 87 ? 20.356 8.851 -19.474 1.00 83.94 87 LEU A CA 1
ATOM 687 C C . LEU A 1 87 ? 21.652 9.632 -19.248 1.00 83.94 87 LEU A C 1
ATOM 689 O O . LEU A 1 87 ? 21.633 10.734 -18.710 1.00 83.94 87 LEU A O 1
ATOM 693 N N . GLY A 1 88 ? 22.785 9.033 -19.627 1.00 81.50 88 GLY A N 1
ATOM 694 C CA . GLY A 1 88 ? 24.100 9.576 -19.277 1.00 81.50 88 GLY A CA 1
ATOM 695 C C . GLY A 1 88 ? 24.286 9.578 -17.760 1.00 81.50 88 GLY A C 1
ATOM 696 O O . GLY A 1 88 ? 24.133 8.538 -17.121 1.00 81.50 88 GLY A O 1
ATOM 697 N N . GLU A 1 89 ? 24.563 10.742 -17.181 1.00 81.56 89 GLU A N 1
ATOM 698 C CA . GLU A 1 89 ? 24.712 10.920 -15.729 1.00 81.56 89 GLU A CA 1
ATOM 699 C C . GLU A 1 89 ? 23.375 11.165 -15.008 1.00 81.56 89 GLU A C 1
ATOM 701 O O . GLU A 1 89 ? 23.299 11.075 -13.786 1.00 81.56 89 GLU A O 1
ATOM 706 N N . ILE A 1 90 ? 22.284 11.388 -15.749 1.00 82.38 90 ILE A N 1
ATOM 707 C CA . ILE A 1 90 ? 20.979 11.728 -15.17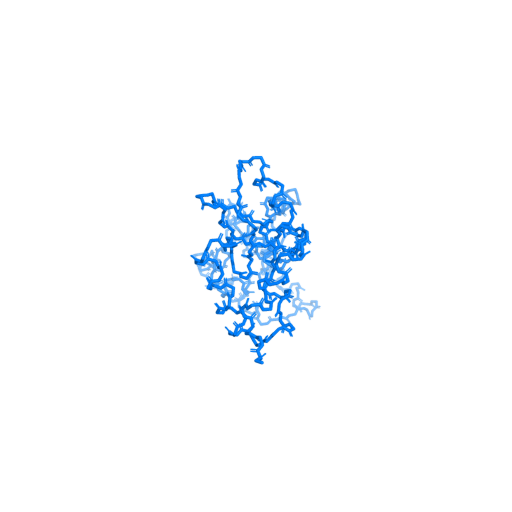7 1.00 82.38 90 ILE A CA 1
ATOM 708 C C . ILE A 1 90 ? 20.157 10.458 -14.918 1.00 82.38 90 ILE A C 1
ATOM 710 O O . ILE A 1 90 ? 19.855 9.695 -15.842 1.00 82.38 90 ILE A O 1
ATOM 714 N N . SER A 1 91 ? 19.715 10.268 -13.673 1.00 85.88 91 SER A N 1
ATOM 715 C CA . SER A 1 91 ? 18.719 9.253 -13.308 1.00 85.88 91 SER A CA 1
ATOM 716 C C . SER A 1 91 ? 17.308 9.848 -13.319 1.00 85.88 91 SER A C 1
ATOM 718 O O . SER A 1 91 ? 17.036 10.840 -12.649 1.00 85.88 91 SER A O 1
ATOM 720 N N . ILE A 1 92 ? 16.378 9.227 -14.049 1.00 85.75 92 ILE A N 1
ATOM 721 C CA . ILE A 1 92 ? 14.988 9.692 -14.179 1.00 85.75 92 ILE A CA 1
ATOM 722 C C . ILE A 1 92 ? 14.030 8.568 -13.797 1.00 85.75 92 ILE A C 1
ATOM 724 O O . ILE A 1 92 ? 14.094 7.468 -14.350 1.00 85.75 92 ILE A O 1
ATOM 728 N N . ARG A 1 93 ? 13.083 8.840 -12.892 1.00 85.25 93 ARG A N 1
ATOM 729 C CA . ARG A 1 93 ? 11.973 7.920 -12.612 1.00 85.25 93 ARG A CA 1
ATOM 730 C C . ARG A 1 93 ? 10.865 8.115 -13.643 1.00 85.25 93 ARG A C 1
ATOM 732 O O . ARG A 1 93 ? 10.292 9.193 -13.780 1.00 85.25 93 ARG A O 1
ATOM 739 N N . LEU A 1 94 ? 10.573 7.066 -14.401 1.00 84.31 94 LEU A N 1
ATOM 740 C CA . LEU A 1 94 ? 9.462 7.037 -15.337 1.00 84.31 94 LEU A CA 1
ATOM 741 C C . LEU A 1 94 ? 8.193 6.582 -14.636 1.00 84.31 94 LEU A C 1
ATOM 743 O O . LEU A 1 94 ? 8.164 5.470 -14.117 1.00 84.31 94 LEU A O 1
ATOM 747 N N . GLY A 1 95 ? 7.178 7.443 -14.737 1.00 71.69 95 GLY A N 1
ATOM 748 C CA . GLY A 1 95 ? 5.830 7.290 -14.195 1.00 71.69 95 GLY A CA 1
ATOM 749 C C . GLY A 1 95 ? 5.757 7.465 -12.683 1.00 71.69 95 GLY A C 1
ATOM 750 O O . GLY A 1 95 ? 6.761 7.733 -12.027 1.00 71.69 95 GLY A O 1
ATOM 751 N N . GLN A 1 96 ? 4.536 7.405 -12.162 1.00 65.44 96 GLN A N 1
ATOM 752 C CA . GLN A 1 96 ? 4.268 7.578 -10.739 1.00 65.44 96 GLN A CA 1
ATOM 753 C C . GLN A 1 96 ? 4.299 6.214 -10.038 1.00 65.44 96 GLN A C 1
ATOM 755 O O . GLN A 1 96 ? 3.988 5.200 -10.679 1.00 65.44 96 GLN A O 1
ATOM 760 N N . PRO A 1 97 ? 4.661 6.154 -8.743 1.00 63.97 97 PRO A N 1
ATOM 761 C CA . PRO A 1 97 ? 4.360 4.992 -7.921 1.00 63.97 97 PRO A CA 1
ATOM 762 C C . PRO A 1 97 ? 2.893 4.617 -8.113 1.00 63.97 97 PRO A C 1
ATOM 764 O O . PRO A 1 97 ? 2.029 5.492 -8.180 1.00 63.97 97 PRO A O 1
ATOM 767 N N . GLN A 1 98 ? 2.611 3.325 -8.266 1.00 66.19 98 GLN A N 1
ATOM 768 C CA . GLN A 1 98 ? 1.222 2.898 -8.302 1.00 66.19 98 GLN A CA 1
ATOM 769 C C . GLN A 1 98 ? 0.617 3.240 -6.936 1.00 66.19 98 GLN A C 1
ATOM 771 O O . GLN A 1 98 ? 1.264 2.937 -5.928 1.00 66.19 98 GLN A O 1
ATOM 776 N N . PRO A 1 99 ? -0.559 3.890 -6.882 1.00 68.31 99 PRO A N 1
ATOM 777 C CA . PRO A 1 99 ? -1.201 4.140 -5.605 1.00 68.31 99 PRO A CA 1
ATOM 778 C C . PRO A 1 99 ? -1.398 2.803 -4.877 1.00 68.31 99 PRO A C 1
ATOM 780 O O . PRO A 1 99 ? -1.562 1.769 -5.547 1.00 68.31 99 PRO A O 1
ATOM 783 N N . PRO A 1 100 ? -1.349 2.801 -3.533 1.00 77.12 100 PRO A N 1
ATOM 784 C CA . PRO A 1 100 ? -1.669 1.615 -2.755 1.00 77.12 100 PRO A CA 1
ATOM 785 C C . PRO A 1 100 ? -2.995 1.024 -3.237 1.00 77.12 100 PRO A C 1
ATOM 787 O O . PRO A 1 100 ? -3.899 1.738 -3.677 1.00 77.12 100 PRO A O 1
ATOM 790 N N . ASN A 1 101 ? -3.096 -0.305 -3.219 1.00 86.00 101 ASN A N 1
ATOM 791 C CA . ASN A 1 101 ? -4.363 -0.936 -3.560 1.00 86.00 101 ASN A CA 1
ATOM 792 C C . ASN A 1 101 ? -5.432 -0.559 -2.513 1.00 86.00 101 ASN A C 1
ATOM 794 O O . ASN A 1 101 ? -5.108 -0.115 -1.410 1.00 86.00 101 ASN A O 1
ATOM 798 N N . ALA A 1 102 ? -6.705 -0.772 -2.853 1.00 87.62 102 ALA A N 1
ATOM 799 C CA . ALA A 1 102 ? -7.819 -0.393 -1.986 1.00 87.62 102 ALA A CA 1
ATOM 800 C C . ALA A 1 102 ? -7.722 -0.999 -0.574 1.00 87.62 102 ALA A C 1
ATOM 802 O O . ALA A 1 102 ? -8.100 -0.340 0.390 1.00 87.62 102 ALA A O 1
ATOM 803 N N . GLN A 1 103 ? -7.178 -2.216 -0.444 1.00 89.88 103 GLN A N 1
ATOM 804 C CA . GLN A 1 103 ? -6.991 -2.866 0.851 1.00 89.88 103 GLN A CA 1
ATOM 805 C C . GLN A 1 103 ? -5.930 -2.152 1.692 1.00 89.88 103 GLN A C 1
ATOM 807 O O . GLN A 1 103 ? -6.174 -1.867 2.854 1.00 89.88 103 GLN A O 1
ATOM 812 N N . VAL A 1 104 ? -4.786 -1.797 1.105 1.00 89.94 104 VAL A N 1
ATOM 813 C CA . VAL A 1 104 ? -3.716 -1.068 1.802 1.00 89.94 104 VAL A CA 1
ATOM 814 C C . VAL A 1 104 ? -4.202 0.308 2.257 1.00 89.94 104 VAL A C 1
ATOM 816 O O . VAL A 1 104 ? -3.938 0.709 3.388 1.00 89.94 104 VAL A O 1
ATOM 819 N N . SER A 1 105 ? -4.954 1.019 1.413 1.00 91.00 105 SER A N 1
ATOM 820 C CA . SER A 1 105 ? -5.575 2.292 1.800 1.00 91.00 105 SER A CA 1
ATOM 821 C C . SER A 1 105 ? -6.582 2.116 2.940 1.00 91.00 105 SER A C 1
ATOM 823 O O . SER A 1 105 ? -6.608 2.916 3.872 1.00 91.00 105 SER A O 1
ATOM 825 N N . LEU A 1 106 ? -7.393 1.057 2.896 1.00 92.12 106 LEU A N 1
ATOM 826 C CA . LEU A 1 106 ? -8.369 0.741 3.936 1.00 92.12 106 LEU A CA 1
ATOM 827 C C . LEU A 1 106 ? -7.699 0.353 5.263 1.00 92.12 106 LEU A C 1
ATOM 829 O O . LEU A 1 106 ? -8.153 0.789 6.320 1.00 92.12 106 LEU A O 1
ATOM 833 N N . ASP A 1 107 ? -6.605 -0.403 5.220 1.00 94.06 107 ASP A N 1
ATOM 834 C CA . ASP A 1 107 ? -5.814 -0.777 6.395 1.00 94.06 107 ASP A CA 1
ATOM 835 C C . ASP A 1 107 ? -5.173 0.458 7.042 1.00 94.06 107 ASP A C 1
ATOM 837 O O . ASP A 1 107 ? -5.289 0.656 8.255 1.00 94.06 107 ASP A O 1
ATOM 841 N N . ALA A 1 108 ? -4.575 1.340 6.231 1.00 94.12 108 ALA A N 1
ATOM 842 C CA . ALA A 1 108 ? -4.012 2.608 6.692 1.00 94.12 108 ALA A CA 1
ATOM 843 C C . ALA A 1 108 ? -5.082 3.505 7.334 1.00 94.12 108 ALA A C 1
ATOM 845 O O . ALA A 1 108 ? -4.867 4.062 8.413 1.00 94.12 108 ALA A O 1
ATOM 846 N N . PHE A 1 109 ? -6.259 3.591 6.713 1.00 95.31 109 PHE A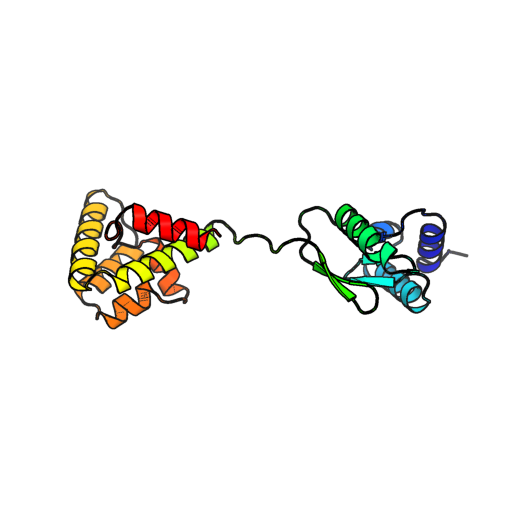 N 1
ATOM 847 C CA . PHE A 1 109 ? -7.406 4.315 7.253 1.00 95.31 109 PHE A CA 1
ATOM 848 C C . PHE A 1 109 ? -7.868 3.748 8.604 1.00 95.31 109 PHE A C 1
ATOM 850 O O . PHE A 1 109 ? -8.030 4.504 9.563 1.00 95.31 109 PHE A O 1
ATOM 857 N N . LYS A 1 110 ? -8.027 2.423 8.723 1.00 96.00 110 LYS A N 1
ATOM 858 C CA . LYS A 1 110 ? -8.425 1.758 9.978 1.00 96.00 110 LYS A CA 1
ATOM 859 C C . LYS A 1 110 ? -7.410 1.982 11.095 1.00 96.00 110 LYS A C 1
ATOM 861 O O . LYS A 1 110 ? -7.805 2.279 12.222 1.00 96.00 110 LYS A O 1
ATOM 866 N N . LEU A 1 111 ? -6.116 1.881 10.790 1.00 97.25 111 LEU A N 1
ATOM 867 C CA . LEU A 1 111 ? -5.055 2.186 11.748 1.00 97.25 111 LEU A CA 1
ATOM 868 C C . LEU A 1 111 ? -5.133 3.647 12.204 1.00 97.25 111 LEU A C 1
ATOM 870 O O . LEU A 1 111 ? -5.065 3.926 13.401 1.00 97.25 111 LEU A O 1
ATOM 874 N N . ARG A 1 112 ? -5.318 4.586 11.271 1.00 96.94 112 ARG A N 1
ATOM 875 C CA . ARG A 1 112 ? -5.388 6.011 11.600 1.00 96.94 112 ARG A CA 1
ATOM 876 C C . ARG A 1 112 ? -6.613 6.354 12.445 1.00 96.94 112 ARG A C 1
ATOM 878 O O . ARG A 1 112 ? -6.488 7.142 13.379 1.00 96.94 112 ARG A O 1
ATOM 885 N N . LEU A 1 113 ? -7.759 5.729 12.173 1.00 97.31 113 LEU A N 1
ATOM 886 C CA . LEU A 1 113 ? -8.946 5.833 13.023 1.00 97.31 113 LEU A CA 1
ATOM 887 C C . LEU A 1 113 ? -8.679 5.309 14.434 1.00 97.31 113 LEU A C 1
ATOM 889 O O . LEU A 1 113 ? -8.986 5.999 15.399 1.00 97.31 113 LEU A O 1
ATOM 893 N N . ALA A 1 114 ? -8.072 4.128 14.568 1.00 97.69 114 ALA A N 1
ATOM 894 C CA . ALA A 1 114 ? -7.742 3.566 15.876 1.00 97.69 114 ALA A CA 1
ATOM 895 C C . ALA A 1 114 ? -6.790 4.484 16.669 1.00 97.69 114 ALA A C 1
ATOM 897 O O . ALA A 1 114 ? -6.998 4.707 17.858 1.00 97.69 114 ALA A O 1
ATOM 898 N N . GLN A 1 115 ? -5.798 5.087 16.006 1.00 97.69 115 GLN A N 1
ATOM 899 C CA . GLN A 1 115 ? -4.907 6.086 16.610 1.00 97.69 115 GLN A CA 1
ATOM 900 C C . GLN A 1 115 ? -5.626 7.372 17.036 1.00 97.69 115 GLN A C 1
ATOM 902 O O . GLN A 1 115 ? -5.171 8.043 17.958 1.00 97.69 115 GLN A O 1
ATOM 907 N N . GLU A 1 116 ? -6.671 7.786 16.319 1.00 97.62 116 GLU A N 1
ATOM 908 C CA . GLU A 1 116 ? -7.484 8.951 16.681 1.00 97.62 116 GLU A CA 1
ATOM 909 C C . GLU A 1 116 ? -8.373 8.631 17.891 1.00 97.62 116 GLU A C 1
ATOM 911 O O . GLU A 1 116 ? -8.424 9.431 18.817 1.00 97.62 116 GLU A O 1
ATOM 916 N N . ILE A 1 117 ? -8.969 7.432 17.939 1.00 97.94 117 ILE A N 1
ATOM 917 C CA . ILE A 1 117 ? -9.749 6.945 19.089 1.00 97.94 117 ILE A CA 1
ATOM 918 C C . ILE A 1 117 ? -8.889 6.912 20.352 1.00 97.94 117 ILE A C 1
ATOM 920 O O . ILE A 1 117 ? -9.253 7.537 21.338 1.00 97.94 117 ILE A O 1
ATOM 924 N N . ILE A 1 118 ? -7.722 6.260 20.307 1.00 97.19 118 ILE A N 1
ATOM 925 C CA . ILE A 1 118 ? -6.811 6.162 21.465 1.00 97.19 118 ILE A CA 1
ATOM 926 C C . ILE A 1 118 ? -6.377 7.542 21.986 1.00 97.19 118 ILE A C 1
ATOM 928 O O . ILE A 1 118 ? -6.052 7.681 23.158 1.00 97.19 118 ILE A O 1
ATOM 932 N N . ARG A 1 119 ? -6.356 8.572 21.130 1.00 96.69 119 ARG A N 1
ATOM 933 C CA . ARG A 1 119 ? -5.975 9.934 21.527 1.00 96.69 119 ARG A CA 1
ATOM 934 C C . ARG A 1 119 ? -7.097 10.740 22.175 1.00 96.69 119 ARG A C 1
ATOM 936 O O . ARG A 1 119 ? -6.787 11.746 22.802 1.00 96.69 119 ARG A O 1
ATOM 943 N N . GLN A 1 120 ? -8.356 10.372 21.957 1.00 96.62 120 GLN A N 1
ATOM 944 C CA . GLN A 1 120 ? -9.509 11.200 22.329 1.00 96.62 120 GLN A CA 1
ATOM 945 C C . GLN A 1 120 ? -10.489 10.512 23.277 1.00 96.62 120 GLN A C 1
ATOM 947 O O . GLN A 1 120 ? -11.336 11.187 23.852 1.00 96.62 120 GLN A O 1
ATOM 952 N N . VAL A 1 121 ? -10.420 9.188 23.392 1.00 97.44 121 VAL A N 1
ATOM 953 C CA . VAL A 1 121 ? -11.417 8.381 24.088 1.00 97.44 121 VAL A CA 1
ATOM 954 C C . VAL A 1 121 ? -10.733 7.566 25.173 1.00 97.44 121 VAL A C 1
ATOM 956 O O . VAL A 1 121 ? -9.743 6.881 24.911 1.00 97.44 121 VAL A O 1
ATOM 959 N N . GLU A 1 122 ? -11.293 7.614 26.377 1.00 97.62 122 GLU A N 1
ATOM 960 C CA . GLU A 1 122 ? -10.819 6.831 27.513 1.00 97.62 122 GLU A CA 1
ATOM 961 C C . GLU A 1 122 ? -11.018 5.328 27.275 1.00 97.62 122 GLU A C 1
ATOM 963 O O . GLU A 1 122 ? -11.978 4.882 26.635 1.00 97.62 122 GLU A O 1
ATOM 968 N N . PHE A 1 123 ? -10.124 4.501 27.823 1.00 97.19 123 PHE A N 1
ATOM 969 C CA . PHE A 1 123 ? -10.192 3.049 27.628 1.00 97.19 123 PHE A CA 1
ATOM 970 C C . PHE A 1 123 ? -11.473 2.423 28.191 1.00 97.19 123 PHE A C 1
ATOM 972 O O . PHE A 1 123 ? -11.935 1.414 27.649 1.00 97.19 123 PHE A O 1
ATOM 979 N N . SER A 1 124 ? -12.062 3.003 29.241 1.00 97.31 124 SER A N 1
ATOM 980 C CA . SER A 1 124 ? -13.365 2.582 29.771 1.00 97.31 124 SER A CA 1
ATOM 981 C C . SER A 1 124 ? -14.458 2.684 28.710 1.00 97.31 124 SER A C 1
ATOM 983 O O . SER A 1 124 ? -15.176 1.713 28.471 1.00 97.31 124 SER A O 1
ATOM 985 N N . ASP A 1 125 ? -14.511 3.811 28.005 1.00 98.06 125 ASP A N 1
ATOM 986 C CA . ASP A 1 125 ? -15.540 4.100 27.007 1.00 98.06 125 ASP A CA 1
ATOM 987 C C . ASP A 1 125 ? -15.310 3.265 25.742 1.00 98.06 125 ASP A C 1
ATOM 989 O O . ASP A 1 125 ? -16.255 2.743 25.139 1.00 98.06 125 ASP A O 1
ATOM 993 N N . ILE A 1 126 ? -14.039 3.049 25.372 1.00 98.19 126 ILE A N 1
ATOM 994 C CA . ILE A 1 126 ? -13.663 2.120 24.297 1.00 98.19 126 ILE A CA 1
ATOM 995 C C . ILE A 1 126 ? -14.186 0.715 24.609 1.00 98.19 126 ILE A C 1
ATOM 997 O O . ILE A 1 126 ? -14.768 0.075 23.725 1.00 98.19 126 ILE A O 1
ATOM 1001 N N . ARG A 1 127 ? -14.001 0.222 25.841 1.00 98.38 127 ARG A N 1
ATOM 1002 C CA . ARG A 1 127 ? -14.486 -1.104 26.255 1.00 98.38 127 ARG A CA 1
ATOM 1003 C C . ARG A 1 127 ? -15.995 -1.181 26.232 1.00 98.38 127 ARG A C 1
ATOM 1005 O O . ARG A 1 127 ? -16.530 -2.103 25.621 1.00 98.38 127 ARG A O 1
ATOM 1012 N N . GLU A 1 128 ? -16.668 -0.235 26.877 1.00 98.25 128 GLU A N 1
ATOM 1013 C CA . GLU A 1 128 ? -18.124 -0.221 26.976 1.00 98.25 128 GLU A CA 1
ATOM 1014 C C . GLU A 1 128 ? -18.751 -0.240 25.580 1.00 98.25 128 GLU A C 1
ATOM 1016 O O . GLU A 1 128 ? -19.541 -1.133 25.254 1.00 98.25 128 GLU A O 1
ATOM 1021 N N . LYS A 1 129 ? -18.311 0.668 24.702 1.00 98.31 129 LYS A N 1
ATOM 1022 C CA . LYS A 1 129 ? -18.802 0.734 23.325 1.00 98.31 129 LYS A CA 1
ATOM 1023 C C . LYS A 1 129 ? -18.498 -0.537 22.540 1.00 98.31 129 LYS A C 1
ATOM 1025 O O . LYS A 1 129 ? -19.362 -1.014 21.800 1.00 98.31 129 LYS A O 1
ATOM 1030 N N . SER A 1 130 ? -17.294 -1.087 22.689 1.00 98.19 130 SER A N 1
ATOM 1031 C CA . SER A 1 130 ? -16.888 -2.312 21.995 1.00 98.19 130 SER A CA 1
ATOM 1032 C C . SER A 1 130 ? -17.735 -3.506 22.417 1.00 98.19 130 SER A C 1
ATOM 1034 O O . SER A 1 130 ? -18.254 -4.215 21.560 1.00 98.19 130 SER A O 1
ATOM 1036 N N . LEU A 1 131 ? -17.935 -3.708 23.721 1.00 98.44 131 LEU A N 1
ATOM 1037 C CA . LEU A 1 131 ? -18.753 -4.798 24.255 1.00 98.44 131 LEU A CA 1
ATOM 1038 C C . LEU A 1 131 ? -20.228 -4.647 23.867 1.00 98.44 131 LEU A C 1
ATOM 1040 O O . LEU A 1 131 ? -20.868 -5.641 23.516 1.00 98.44 131 LEU A O 1
ATOM 1044 N N . ALA A 1 132 ? -20.757 -3.421 23.850 1.00 98.19 132 ALA A N 1
ATOM 1045 C CA . ALA A 1 132 ? -22.108 -3.143 23.368 1.00 98.19 132 ALA A CA 1
ATOM 1046 C C . ALA A 1 132 ? -22.264 -3.470 21.871 1.00 98.19 132 ALA A C 1
ATOM 1048 O O . ALA A 1 132 ? -23.234 -4.117 21.469 1.00 98.19 132 ALA A O 1
ATOM 1049 N N . ASN A 1 133 ? -21.295 -3.076 21.037 1.00 97.94 133 ASN A N 1
ATOM 1050 C CA . ASN A 1 133 ? -21.290 -3.406 19.611 1.00 97.94 133 ASN A CA 1
ATOM 1051 C C . ASN A 1 133 ? -21.187 -4.915 19.372 1.00 97.94 133 ASN A C 1
ATOM 1053 O O . ASN A 1 133 ? -21.986 -5.448 18.606 1.00 97.94 133 ASN A O 1
ATOM 1057 N N . LEU A 1 134 ? -20.268 -5.601 20.056 1.00 97.75 134 LEU A N 1
ATOM 1058 C CA . LEU A 1 134 ? -20.108 -7.054 19.968 1.00 97.75 134 LEU A CA 1
ATOM 1059 C C . LEU A 1 134 ? -21.401 -7.773 20.362 1.00 97.75 134 LEU A C 1
ATOM 1061 O O . LEU A 1 134 ? -21.903 -8.595 19.600 1.00 97.75 134 LEU A O 1
ATOM 1065 N N . SER A 1 135 ? -22.003 -7.403 21.494 1.00 97.25 135 SER A N 1
ATOM 1066 C CA . SER A 1 135 ? -23.274 -7.981 21.949 1.00 97.25 135 SER A CA 1
ATOM 1067 C C . SER A 1 135 ? -24.381 -7.796 20.908 1.00 97.25 135 SER A C 1
ATOM 1069 O O . SER A 1 135 ? -25.088 -8.744 20.568 1.00 97.25 135 SER A O 1
ATOM 1071 N N . ARG A 1 136 ? -24.491 -6.594 20.330 1.00 97.25 136 ARG A N 1
ATOM 1072 C CA . ARG A 1 136 ? -25.456 -6.294 19.266 1.00 97.25 136 ARG A CA 1
ATOM 1073 C C . ARG A 1 136 ? -25.210 -7.119 18.001 1.00 97.25 136 ARG A C 1
ATOM 1075 O O . ARG A 1 136 ? -26.163 -7.617 17.412 1.00 97.25 136 ARG A O 1
ATOM 1082 N N . TRP A 1 137 ? -23.962 -7.268 17.560 1.00 96.19 137 TRP A N 1
ATOM 1083 C CA . TRP A 1 137 ? -23.630 -8.065 16.371 1.00 96.19 137 TRP A CA 1
ATOM 1084 C C . TRP A 1 137 ? -23.914 -9.550 16.579 1.00 96.19 137 TRP A C 1
ATOM 1086 O O . TRP A 1 137 ? -24.503 -10.177 15.698 1.00 96.19 137 TRP A O 1
ATOM 1096 N N . LYS A 1 138 ? -23.614 -10.070 17.775 1.00 95.69 138 LYS A N 1
ATOM 1097 C CA . LYS A 1 138 ? -23.946 -11.439 18.185 1.00 95.69 138 LYS A CA 1
ATOM 1098 C C . LYS A 1 138 ? -25.443 -11.710 18.095 1.00 95.69 138 LYS A C 1
ATOM 1100 O O . LYS A 1 138 ? -25.848 -12.704 17.502 1.00 95.69 138 LYS A O 1
ATOM 1105 N N . LEU A 1 139 ? -26.260 -10.800 18.629 1.00 95.38 139 LEU A N 1
ATOM 1106 C CA . LEU A 1 139 ? -27.722 -10.896 18.569 1.00 95.38 139 LEU A CA 1
ATOM 1107 C C . LEU A 1 139 ? -28.257 -10.846 17.132 1.00 95.38 139 LEU A C 1
ATOM 1109 O O . LEU A 1 139 ? -29.235 -11.516 16.820 1.00 95.38 139 LEU A O 1
ATOM 1113 N N . ASN A 1 140 ? -27.590 -10.105 16.246 1.00 95.69 140 ASN A N 1
ATOM 1114 C CA . ASN A 1 140 ? -27.955 -10.005 14.832 1.00 95.69 140 ASN A CA 1
ATOM 1115 C C . ASN A 1 140 ? -27.400 -11.154 13.967 1.00 95.69 140 ASN A C 1
ATOM 1117 O O . ASN A 1 140 ? -27.495 -11.090 12.743 1.00 95.69 140 ASN A O 1
ATOM 1121 N N . GLY A 1 141 ? -26.790 -12.181 14.570 1.00 93.69 141 GLY A N 1
ATOM 1122 C CA . GLY A 1 141 ? -26.234 -13.330 13.850 1.00 93.69 141 GLY A CA 1
ATOM 1123 C C . GLY A 1 141 ? -24.963 -13.030 13.048 1.00 93.69 141 GLY A C 1
ATOM 1124 O O . GLY A 1 141 ? -24.547 -13.849 12.233 1.00 93.69 141 GLY A O 1
ATOM 1125 N N . VAL A 1 142 ? -24.326 -11.875 13.267 1.00 89.56 142 VAL A N 1
ATOM 1126 C CA . VAL A 1 142 ? -23.053 -11.510 12.635 1.00 89.56 142 VAL A CA 1
ATOM 1127 C C . VAL A 1 142 ? -21.935 -11.824 13.621 1.00 89.56 142 VAL A C 1
ATOM 1129 O O . VAL A 1 142 ? -21.643 -11.026 14.512 1.00 89.56 142 VAL A O 1
ATOM 1132 N N . TRP A 1 143 ? -21.318 -13.001 13.479 1.00 93.50 143 TRP A N 1
ATOM 1133 C CA . TRP A 1 143 ? -20.228 -13.432 14.355 1.00 93.50 143 TRP A CA 1
ATOM 1134 C C . TRP A 1 143 ? -19.057 -14.058 13.587 1.00 93.50 143 TRP A C 1
ATOM 1136 O O . TRP A 1 143 ? -19.258 -14.762 12.600 1.00 93.50 143 TRP A O 1
ATOM 1146 N N . SER A 1 144 ? -17.829 -13.803 14.037 1.00 92.06 144 SER A N 1
ATOM 1147 C CA . SER A 1 144 ? -16.588 -14.371 13.503 1.00 92.06 144 SER A CA 1
ATOM 1148 C C . SER A 1 144 ? -15.596 -14.602 14.644 1.00 92.06 144 SER A C 1
ATOM 1150 O O . SER A 1 144 ? -15.724 -13.993 15.705 1.00 92.06 144 SER A O 1
ATOM 1152 N N . SER A 1 145 ? -14.583 -15.443 14.422 1.00 93.62 145 SER A N 1
ATOM 1153 C CA . SER A 1 145 ? -13.581 -15.777 15.448 1.00 93.62 145 SER A CA 1
ATOM 1154 C C . SER A 1 145 ? -12.811 -14.561 15.974 1.00 93.62 145 SER A C 1
ATOM 1156 O O . SER A 1 145 ? -12.446 -14.518 17.145 1.00 93.62 145 SER A O 1
ATOM 1158 N N . ALA A 1 146 ? -12.618 -13.530 15.145 1.00 95.06 146 ALA A N 1
ATOM 1159 C CA . ALA A 1 146 ? -11.979 -12.287 15.573 1.00 95.06 146 ALA A CA 1
ATOM 1160 C C . ALA A 1 146 ? -12.782 -11.563 16.671 1.00 95.06 146 ALA A C 1
ATOM 1162 O O . ALA A 1 146 ? -12.206 -10.837 17.479 1.00 95.06 146 ALA A O 1
ATOM 1163 N N . TYR A 1 147 ? -14.106 -11.744 16.719 1.00 97.19 147 TYR A N 1
ATOM 1164 C CA . TYR A 1 147 ? -14.942 -11.146 17.757 1.00 97.19 147 TYR A CA 1
ATOM 1165 C C . TYR A 1 147 ? -14.805 -11.846 19.105 1.00 97.19 147 TYR A C 1
ATOM 1167 O O . TYR A 1 147 ? -14.902 -11.161 20.118 1.00 97.19 147 TYR A O 1
ATOM 1175 N N . ASP A 1 148 ? -14.515 -13.149 19.135 1.00 96.75 148 ASP A N 1
ATOM 1176 C CA . ASP A 1 148 ? -14.212 -13.855 20.38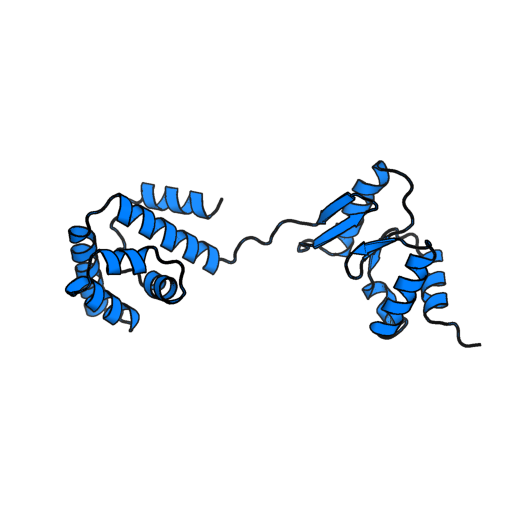6 1.00 96.75 148 ASP A CA 1
ATOM 1177 C C . ASP A 1 148 ? -12.924 -13.296 21.013 1.00 96.75 148 ASP A C 1
ATOM 1179 O O . ASP A 1 148 ? -12.883 -12.982 22.205 1.00 96.75 148 ASP A O 1
ATOM 1183 N N . GLU A 1 149 ? -11.895 -13.075 20.189 1.00 97.81 149 GLU A N 1
ATOM 1184 C CA . GLU A 1 149 ? -10.634 -12.460 20.616 1.00 97.81 149 GLU A CA 1
ATOM 1185 C C . GLU A 1 149 ? -10.843 -11.029 21.126 1.00 97.81 149 GLU A C 1
ATOM 1187 O O . GLU A 1 149 ? -10.344 -10.664 22.193 1.00 97.81 149 GLU A O 1
ATOM 1192 N N . TRP A 1 150 ? -11.622 -10.220 20.401 1.00 98.00 150 TRP A N 1
ATOM 1193 C CA . TRP A 1 150 ? -11.972 -8.870 20.839 1.00 98.00 150 TRP A CA 1
ATOM 1194 C C . TRP A 1 150 ? -12.798 -8.866 22.126 1.00 98.00 150 TRP A C 1
ATOM 1196 O O . TRP A 1 150 ? -12.537 -8.048 23.005 1.00 98.00 150 TRP A O 1
ATOM 1206 N N . GLU A 1 151 ? -13.777 -9.759 22.264 1.00 97.88 151 GLU A N 1
ATOM 1207 C CA . GLU A 1 151 ? -14.609 -9.870 23.461 1.00 97.88 151 GLU A CA 1
ATOM 1208 C C . GLU A 1 151 ? -13.753 -10.229 24.681 1.00 97.88 151 GLU A C 1
ATOM 1210 O O . GLU A 1 151 ? -13.866 -9.585 25.726 1.00 97.88 151 GLU A O 1
ATOM 1215 N N . GLN A 1 152 ? -12.845 -11.198 24.543 1.00 97.88 152 GLN A N 1
ATOM 1216 C CA . GLN A 1 152 ? -11.905 -11.559 25.600 1.00 97.88 152 GLN A CA 1
ATOM 1217 C C . GLN A 1 152 ? -10.979 -10.387 25.949 1.00 97.88 152 GLN A C 1
ATOM 1219 O O . GLN A 1 152 ? -10.835 -10.038 27.124 1.00 97.88 152 GLN A O 1
ATOM 1224 N N . LEU A 1 153 ? -10.392 -9.737 24.941 1.00 97.62 153 LEU A N 1
ATOM 1225 C CA . LEU A 1 153 ? -9.494 -8.598 25.124 1.00 97.62 153 LEU A CA 1
ATOM 1226 C C . LEU A 1 153 ? -10.196 -7.426 25.834 1.00 97.62 153 LEU A C 1
ATOM 1228 O O . LEU A 1 153 ? -9.623 -6.833 26.748 1.00 97.62 153 LEU A O 1
ATOM 1232 N N 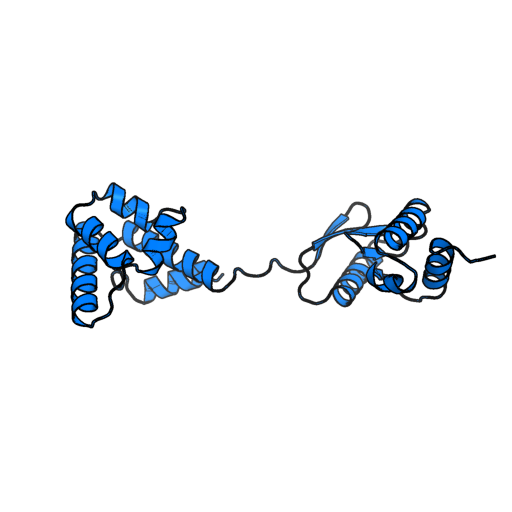. MET A 1 154 ? -11.450 -7.134 25.482 1.00 97.88 154 MET A N 1
ATOM 1233 C CA . MET A 1 154 ? -12.241 -6.056 26.088 1.00 97.88 154 MET A CA 1
ATOM 1234 C C . MET A 1 154 ? -12.765 -6.396 27.487 1.00 97.88 154 MET A C 1
ATOM 1236 O O . MET A 1 154 ? -12.943 -5.481 28.291 1.00 97.88 154 MET A O 1
ATOM 1240 N N . LYS A 1 155 ? -12.971 -7.675 27.824 1.00 97.62 155 LYS A N 1
ATOM 1241 C CA . LYS A 1 155 ? -13.390 -8.097 29.174 1.00 97.62 155 LYS A CA 1
ATOM 1242 C C . LYS A 1 155 ? -12.240 -8.153 30.174 1.00 97.62 155 LYS A C 1
ATOM 1244 O O . LYS A 1 155 ? -12.432 -7.776 31.324 1.00 97.62 155 LYS A O 1
ATOM 1249 N N . SER A 1 156 ? -11.069 -8.644 29.766 1.00 95.81 156 SER A N 1
ATOM 1250 C CA . SER A 1 156 ? -9.993 -8.986 30.713 1.00 95.81 156 SER A CA 1
ATOM 1251 C C . SER A 1 156 ? -8.587 -8.557 30.294 1.00 95.81 156 SER A C 1
ATOM 1253 O O . SER A 1 156 ? -7.658 -8.645 31.095 1.00 95.81 156 SER A O 1
ATOM 1255 N N . GLY A 1 157 ? -8.394 -8.076 29.064 1.00 96.06 157 GLY A N 1
ATOM 1256 C CA . GLY A 1 157 ? -7.104 -7.544 28.626 1.00 96.06 157 GLY A CA 1
ATOM 1257 C C . GLY A 1 157 ? -6.722 -6.275 29.382 1.00 96.06 157 GLY A C 1
ATOM 1258 O O . GLY A 1 157 ? -7.598 -5.548 29.835 1.00 96.06 157 GLY A O 1
ATOM 1259 N N . SER A 1 158 ? -5.428 -5.973 29.502 1.00 97.88 158 SER A N 1
ATOM 1260 C CA . SER A 1 158 ? -4.965 -4.677 30.016 1.00 97.88 158 SER A CA 1
ATOM 1261 C C . SER A 1 158 ? -5.100 -3.580 28.956 1.00 97.88 158 SER A C 1
ATOM 1263 O O . SER A 1 158 ? -5.126 -3.867 27.759 1.00 97.88 158 SER A O 1
ATOM 1265 N N . GLU A 1 159 ? -5.130 -2.316 29.377 1.00 97.88 159 GLU A N 1
ATOM 1266 C CA . GLU A 1 159 ? -5.149 -1.166 28.456 1.00 97.88 159 GLU A CA 1
ATOM 1267 C C . GLU A 1 159 ? -3.949 -1.177 27.508 1.00 97.88 159 GLU A C 1
ATOM 1269 O O . GLU A 1 159 ? -4.110 -1.004 26.305 1.00 97.88 159 GLU A O 1
ATOM 1274 N N . ALA A 1 160 ? -2.762 -1.519 28.020 1.00 97.56 160 ALA A N 1
ATOM 1275 C CA . ALA A 1 160 ? -1.563 -1.679 27.202 1.00 97.56 160 ALA A CA 1
ATOM 1276 C C . ALA A 1 160 ? -1.741 -2.731 26.090 1.00 97.56 160 ALA A C 1
ATOM 1278 O O . ALA A 1 160 ? -1.296 -2.511 24.964 1.00 97.56 160 ALA A O 1
ATOM 1279 N N . LYS A 1 161 ? -2.422 -3.855 26.369 1.00 97.38 161 LYS A N 1
ATOM 1280 C CA . LYS A 1 161 ? -2.721 -4.876 25.351 1.00 97.38 161 LYS A CA 1
ATOM 1281 C C . LYS A 1 161 ? -3.754 -4.386 24.339 1.00 97.38 161 LYS A C 1
ATOM 1283 O O . LYS A 1 161 ? -3.57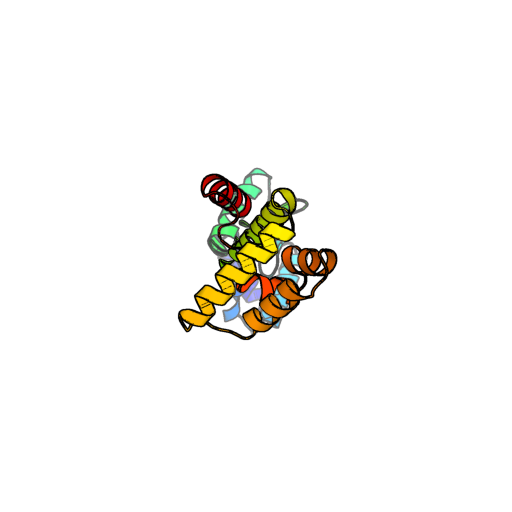2 -4.610 23.147 1.00 97.38 161 LYS A O 1
ATOM 1288 N N . ILE A 1 162 ? -4.807 -3.702 24.789 1.00 97.62 162 ILE A N 1
ATOM 1289 C CA . ILE A 1 162 ? -5.806 -3.101 23.891 1.00 97.62 162 ILE A CA 1
ATOM 1290 C C . ILE A 1 162 ? -5.128 -2.107 22.952 1.00 97.62 162 ILE A C 1
ATOM 1292 O O . ILE A 1 162 ? -5.302 -2.197 21.739 1.00 97.62 162 ILE A O 1
ATOM 1296 N N . MET A 1 163 ? -4.304 -1.213 23.501 1.00 97.69 163 MET A N 1
ATOM 1297 C CA . MET A 1 163 ? -3.542 -0.240 22.730 1.00 97.69 163 MET A CA 1
ATOM 1298 C C . MET A 1 163 ? -2.642 -0.938 21.710 1.00 97.69 163 MET A C 1
ATOM 1300 O O . MET A 1 163 ? -2.713 -0.620 20.525 1.00 97.69 163 MET A O 1
ATOM 1304 N N . ALA A 1 164 ? -1.853 -1.927 22.141 1.00 97.62 164 ALA A N 1
ATOM 1305 C CA . ALA A 1 164 ? -0.951 -2.667 21.264 1.00 97.62 164 ALA A CA 1
ATOM 1306 C C . ALA A 1 164 ? -1.682 -3.279 20.059 1.00 97.62 164 ALA A C 1
ATOM 1308 O O . ALA A 1 164 ? -1.217 -3.133 18.935 1.00 97.62 164 ALA A O 1
ATOM 1309 N N . ILE A 1 165 ? -2.861 -3.876 20.257 1.00 97.75 165 ILE A N 1
ATOM 1310 C CA . ILE A 1 165 ? -3.660 -4.418 19.148 1.00 97.75 165 ILE A CA 1
ATOM 1311 C C . ILE A 1 165 ? -4.284 -3.303 18.297 1.00 97.75 165 ILE A C 1
ATOM 1313 O O . ILE A 1 165 ? -4.286 -3.381 17.069 1.00 97.75 165 ILE A O 1
ATOM 1317 N N . MET A 1 166 ? -4.812 -2.242 18.912 1.00 98.12 166 MET A N 1
ATOM 1318 C CA . MET A 1 166 ? -5.466 -1.154 18.180 1.00 98.12 166 MET A CA 1
ATOM 1319 C C . MET A 1 166 ? -4.500 -0.422 17.246 1.00 98.12 166 MET A C 1
ATOM 1321 O O . MET A 1 166 ? -4.865 -0.146 16.103 1.00 98.12 166 MET A O 1
ATOM 1325 N N . ILE A 1 167 ? -3.267 -0.152 17.682 1.00 97.44 167 ILE A N 1
ATOM 1326 C CA . ILE A 1 167 ? -2.299 0.655 16.919 1.00 97.44 167 ILE A CA 1
ATOM 1327 C C . ILE A 1 167 ? -1.066 -0.119 16.424 1.00 97.44 167 ILE A C 1
ATOM 1329 O O . ILE A 1 167 ? -0.196 0.477 15.789 1.00 97.44 167 ILE A O 1
ATOM 1333 N N . GLY A 1 168 ? -0.986 -1.429 16.676 1.00 96.56 168 GLY A N 1
ATOM 1334 C CA . GLY A 1 168 ? 0.116 -2.288 16.232 1.00 96.56 168 GLY A CA 1
ATOM 1335 C C . GLY A 1 168 ? 0.201 -2.402 14.711 1.00 96.56 168 GLY A C 1
ATOM 1336 O O . GLY A 1 168 ? -0.814 -2.354 14.017 1.00 96.56 168 GLY A O 1
ATOM 1337 N N . GLN A 1 169 ? 1.411 -2.535 14.173 1.00 95.00 169 GLN A N 1
ATOM 1338 C CA . GLN A 1 169 ? 1.651 -2.638 12.723 1.00 95.00 169 GLN A CA 1
ATOM 1339 C C . GLN A 1 169 ? 1.924 -4.074 12.258 1.00 95.00 169 GLN A C 1
ATOM 1341 O O . GLN A 1 169 ? 2.120 -4.299 11.066 1.00 95.00 169 GLN A O 1
ATOM 1346 N N . ASP A 1 170 ? 1.941 -5.032 13.183 1.00 96.00 170 ASP A N 1
ATOM 1347 C CA . ASP A 1 170 ? 2.056 -6.452 12.867 1.00 96.00 170 ASP A CA 1
ATOM 1348 C C . ASP A 1 170 ? 0.772 -7.021 12.233 1.00 96.00 170 ASP A C 1
ATOM 1350 O O . ASP A 1 170 ? -0.294 -6.389 12.209 1.00 96.00 170 ASP A O 1
ATOM 1354 N N . GLU A 1 171 ? 0.901 -8.224 11.670 1.00 94.06 171 GLU A N 1
ATOM 1355 C CA . GLU A 1 171 ? -0.188 -8.910 10.971 1.00 94.06 171 GLU A CA 1
ATOM 1356 C C . GLU A 1 171 ? -1.373 -9.217 11.895 1.00 94.06 171 GLU A C 1
ATOM 1358 O O . GLU A 1 171 ? -2.521 -9.091 11.464 1.00 94.06 171 GLU A O 1
ATOM 1363 N N . ASP A 1 172 ? -1.122 -9.546 13.164 1.00 94.88 172 ASP A N 1
ATOM 1364 C CA . ASP A 1 172 ? -2.166 -9.889 14.131 1.00 94.88 172 ASP A CA 1
ATOM 1365 C C . ASP A 1 172 ? -3.027 -8.673 14.489 1.00 94.88 172 ASP A C 1
ATOM 1367 O O . ASP A 1 172 ? -4.261 -8.731 14.427 1.00 94.88 172 ASP A O 1
ATOM 1371 N N . ALA A 1 173 ? -2.394 -7.536 14.776 1.00 96.88 173 ALA A N 1
ATOM 1372 C CA . ALA A 1 173 ? -3.065 -6.262 14.992 1.00 96.88 173 ALA A CA 1
ATOM 1373 C C . ALA A 1 173 ? -3.865 -5.836 13.752 1.00 96.88 173 ALA A C 1
ATOM 1375 O O . ALA A 1 173 ? -5.013 -5.388 13.864 1.00 96.88 173 ALA A O 1
ATOM 1376 N N . ASN A 1 174 ? -3.298 -6.009 12.550 1.00 96.31 174 ASN A N 1
ATOM 1377 C CA . ASN A 1 174 ? -3.995 -5.670 11.311 1.00 96.31 174 ASN A CA 1
ATOM 1378 C C . ASN A 1 174 ? -5.213 -6.566 11.059 1.00 96.31 174 ASN A C 1
ATOM 1380 O O . ASN A 1 174 ? -6.278 -6.061 10.694 1.00 96.31 174 ASN A O 1
ATOM 1384 N N . ARG A 1 175 ? -5.081 -7.875 11.296 1.00 96.19 175 ARG A N 1
ATOM 1385 C CA . ARG A 1 175 ? -6.167 -8.855 11.190 1.00 96.19 175 ARG A CA 1
ATOM 1386 C C . ARG A 1 175 ? -7.312 -8.495 12.128 1.00 96.19 175 ARG A C 1
ATOM 1388 O O . ARG A 1 175 ? -8.452 -8.398 11.678 1.00 96.19 175 ARG A O 1
ATOM 1395 N N . LEU A 1 176 ? -7.026 -8.232 13.404 1.00 96.94 176 LEU A N 1
ATOM 1396 C CA . LEU A 1 176 ? -8.056 -7.873 14.382 1.00 96.94 176 LEU A CA 1
ATOM 1397 C C . LEU A 1 176 ? -8.720 -6.529 14.059 1.00 96.94 176 LEU A C 1
ATOM 1399 O O . LEU A 1 176 ? -9.944 -6.410 14.167 1.00 96.94 176 LEU A O 1
ATOM 1403 N N . ARG A 1 177 ? -7.968 -5.533 13.571 1.00 96.69 177 ARG A N 1
ATOM 1404 C CA . ARG A 1 177 ? -8.540 -4.263 13.087 1.00 96.69 177 ARG A CA 1
ATOM 1405 C C . ARG A 1 177 ? -9.525 -4.427 11.935 1.00 96.69 177 ARG A C 1
ATOM 1407 O O . ARG A 1 177 ? -10.375 -3.551 11.758 1.00 96.69 177 ARG A O 1
ATOM 1414 N N . GLN A 1 178 ? -9.476 -5.519 11.167 1.00 95.31 178 GLN A N 1
ATOM 1415 C CA . GLN A 1 178 ? -10.486 -5.748 10.130 1.00 95.31 178 GLN A CA 1
ATOM 1416 C C . GLN A 1 178 ? -11.901 -5.843 10.708 1.00 95.31 178 GLN A C 1
ATOM 1418 O O . GLN A 1 178 ? -12.850 -5.442 10.032 1.00 95.31 178 GLN A O 1
ATOM 1423 N N . SER A 1 179 ? -12.000 -6.257 11.971 1.00 95.31 179 SER A N 1
ATOM 1424 C CA . SER A 1 179 ? -13.218 -6.509 12.735 1.00 95.31 179 SER A CA 1
ATOM 1425 C C . SER A 1 179 ? -13.323 -5.603 13.972 1.00 95.31 179 SER A C 1
ATOM 1427 O O . SER A 1 179 ? -13.787 -6.040 15.019 1.00 95.31 179 SER A O 1
ATOM 1429 N N . ALA A 1 180 ? -12.881 -4.346 13.863 1.00 96.12 180 ALA A N 1
ATOM 1430 C CA . ALA A 1 180 ? -12.817 -3.389 14.969 1.00 96.12 180 ALA A CA 1
ATOM 1431 C C . ALA A 1 180 ? -14.183 -3.155 15.668 1.00 96.12 180 ALA A C 1
ATOM 1433 O O . ALA A 1 180 ? -15.071 -2.551 15.063 1.00 96.12 180 ALA A O 1
ATOM 1434 N N . PRO A 1 181 ? -14.366 -3.553 16.944 1.00 97.38 181 PRO A N 1
ATOM 1435 C CA . PRO A 1 181 ? -15.636 -3.392 17.666 1.00 97.38 181 PRO A CA 1
ATOM 1436 C C . PRO A 1 181 ? -15.875 -1.968 18.187 1.00 97.38 181 PRO A C 1
ATOM 1438 O O . PRO A 1 181 ? -16.998 -1.604 18.520 1.00 97.38 181 PRO A O 1
ATOM 1441 N N . TYR A 1 182 ? -14.844 -1.131 18.215 1.00 96.62 182 TYR A N 1
ATOM 1442 C CA . TYR A 1 182 ? -14.873 0.255 18.698 1.00 96.62 182 TYR A CA 1
ATOM 1443 C C . TYR A 1 182 ? -15.352 1.264 17.635 1.00 96.62 182 TYR A C 1
ATOM 1445 O O . TYR A 1 182 ? -15.031 2.451 17.674 1.00 96.62 182 TYR A O 1
ATOM 1453 N N . THR A 1 183 ? -16.119 0.810 16.641 1.00 94.25 183 THR A N 1
ATOM 1454 C CA . THR A 1 183 ? -16.721 1.691 15.630 1.00 94.25 183 THR A CA 1
ATOM 1455 C C . THR A 1 183 ? -17.785 2.608 16.239 1.00 94.25 183 THR A C 1
ATOM 1457 O O . THR A 1 183 ? -18.556 2.188 17.108 1.00 94.25 183 THR A O 1
ATOM 1460 N N . GLY A 1 184 ? -17.877 3.840 15.729 1.00 94.75 184 GLY A N 1
ATOM 1461 C CA . GLY A 1 184 ? -18.864 4.829 16.176 1.00 94.75 184 GLY A CA 1
ATOM 1462 C C . GLY A 1 184 ? -18.497 5.549 17.478 1.00 94.75 184 GLY A C 1
ATOM 1463 O O . GLY A 1 184 ? -19.398 6.029 18.158 1.00 94.75 184 GLY A O 1
ATOM 1464 N N . LEU A 1 185 ? -17.209 5.569 17.840 1.00 96.50 185 LEU A N 1
ATOM 1465 C CA . LEU A 1 185 ? -16.663 6.393 18.929 1.00 96.50 185 LEU A CA 1
ATOM 1466 C C . LEU A 1 185 ? -16.254 7.801 18.481 1.00 96.50 185 LEU A C 1
ATOM 1468 O O . LEU A 1 185 ? -16.165 8.699 19.305 1.00 96.50 185 LEU A O 1
ATOM 1472 N N . LEU A 1 186 ? -15.988 7.982 17.188 1.00 96.06 186 LEU A N 1
ATOM 1473 C CA . LEU A 1 186 ? -15.653 9.278 16.606 1.00 96.06 186 LEU A CA 1
ATOM 1474 C C . LEU A 1 186 ? -16.865 9.833 15.864 1.00 96.06 186 LEU A C 1
ATOM 1476 O O . LEU A 1 186 ? -17.637 9.070 15.273 1.00 96.06 186 LEU A O 1
ATOM 1480 N N . ASP A 1 187 ? -16.994 11.155 15.865 1.00 95.88 187 ASP A N 1
ATOM 1481 C CA . ASP A 1 187 ? -17.975 11.859 15.049 1.00 95.88 187 ASP A CA 1
ATOM 1482 C C . ASP A 1 187 ? -17.655 11.738 13.543 1.00 95.88 187 ASP A C 1
ATOM 1484 O O . ASP A 1 187 ? -16.537 11.406 13.131 1.00 95.88 187 ASP A O 1
ATOM 1488 N N . GLN A 1 188 ? -18.655 12.011 12.702 1.00 95.19 188 GLN A N 1
ATOM 1489 C CA . GLN A 1 188 ? -18.525 11.870 11.252 1.00 95.19 188 GLN A CA 1
ATOM 1490 C C . GLN A 1 188 ? -17.478 12.822 10.648 1.00 95.19 188 GLN A C 1
ATOM 1492 O O . GLN A 1 188 ? -16.726 12.405 9.767 1.00 95.19 188 GLN A O 1
ATOM 1497 N N . GLN A 1 189 ? -17.374 14.056 11.146 1.00 95.56 189 GLN A N 1
ATOM 1498 C CA . GLN A 1 189 ? -16.427 15.055 10.646 1.00 95.56 189 GLN A CA 1
ATOM 1499 C C . GLN A 1 189 ? -14.976 14.613 10.891 1.00 95.56 189 GLN A C 1
ATOM 1501 O O . GLN A 1 189 ? -14.109 14.735 10.025 1.00 95.56 189 GLN A O 1
ATOM 1506 N N . THR A 1 190 ? -14.704 14.035 12.058 1.00 94.81 190 THR A N 1
ATOM 1507 C CA . THR A 1 190 ? -13.414 13.452 12.417 1.00 94.81 190 THR A CA 1
ATOM 1508 C C . THR A 1 190 ? -13.082 12.249 11.535 1.00 94.81 190 THR A C 1
ATOM 1510 O O . THR A 1 190 ? -11.952 12.133 11.055 1.00 94.81 190 THR A O 1
ATOM 1513 N N . VAL A 1 191 ? -14.053 11.373 11.267 1.00 95.12 191 VAL A N 1
ATOM 1514 C CA . VAL A 1 191 ? -13.862 10.216 10.377 1.00 95.12 191 VAL A CA 1
ATOM 1515 C C . VAL A 1 191 ? -13.546 10.655 8.942 1.00 95.12 191 VAL A C 1
ATOM 1517 O O . VAL A 1 191 ? -12.650 10.084 8.315 1.00 95.12 191 VAL A O 1
ATOM 1520 N N . GLU A 1 192 ? -14.245 11.665 8.423 1.00 94.69 192 GLU A N 1
ATOM 1521 C CA . GLU A 1 192 ? -14.017 12.228 7.085 1.00 94.69 192 GLU A CA 1
ATOM 1522 C C . GLU A 1 192 ? -12.629 12.866 6.974 1.00 94.69 192 GLU A C 1
ATOM 1524 O O . GLU A 1 192 ? -11.859 12.500 6.084 1.00 94.69 192 GLU A O 1
ATOM 1529 N N . ARG A 1 193 ? -12.236 13.686 7.955 1.00 95.00 193 ARG A N 1
ATOM 1530 C CA . ARG A 1 193 ? -10.885 14.264 8.052 1.00 95.00 193 ARG A CA 1
ATOM 1531 C C . ARG A 1 193 ? -9.789 13.195 8.031 1.00 95.00 193 ARG A C 1
ATOM 1533 O O . ARG A 1 193 ? -8.771 13.350 7.358 1.00 95.00 193 ARG A O 1
ATOM 1540 N N . VAL A 1 194 ? -9.975 12.093 8.761 1.00 94.12 194 VAL A N 1
ATOM 1541 C CA . VAL A 1 194 ? -9.018 10.973 8.769 1.00 94.12 194 VAL A CA 1
ATOM 1542 C C . VAL A 1 194 ? -8.959 10.274 7.407 1.00 94.12 194 VAL A C 1
ATOM 1544 O O . VAL A 1 194 ? -7.871 9.902 6.957 1.00 94.12 194 VAL A O 1
ATOM 1547 N N . ARG A 1 195 ? -10.104 10.111 6.736 1.00 92.25 195 ARG A N 1
ATOM 1548 C CA . ARG A 1 195 ? -10.204 9.481 5.412 1.00 92.25 195 ARG A CA 1
ATOM 1549 C C . ARG A 1 195 ? -9.481 10.290 4.341 1.00 92.25 195 ARG A C 1
ATOM 1551 O O . ARG A 1 195 ? -8.734 9.717 3.549 1.00 92.25 195 ARG A O 1
ATOM 1558 N N . GLU A 1 196 ? -9.658 11.605 4.339 1.00 90.44 196 GLU A N 1
ATOM 1559 C CA . GLU A 1 196 ? -8.960 12.509 3.421 1.00 90.44 196 GLU A CA 1
ATOM 1560 C C . GLU A 1 196 ? -7.443 12.438 3.628 1.00 90.44 196 GLU A C 1
ATOM 1562 O O . GLU A 1 196 ? -6.698 12.222 2.674 1.00 90.44 196 GLU A O 1
ATOM 1567 N N . ALA A 1 197 ? -6.988 12.486 4.883 1.00 87.69 197 ALA A N 1
ATOM 1568 C CA . ALA A 1 197 ? -5.567 12.438 5.228 1.00 87.69 197 ALA A CA 1
ATOM 1569 C C . ALA A 1 197 ? -4.867 11.108 4.889 1.00 87.69 197 ALA A C 1
ATOM 1571 O O . ALA A 1 197 ? -3.643 11.071 4.824 1.00 87.69 197 ALA A O 1
ATOM 1572 N N . THR A 1 198 ? -5.612 10.011 4.713 1.00 83.69 198 THR A N 1
ATOM 1573 C CA . THR A 1 198 ? -5.058 8.695 4.326 1.00 83.69 198 THR A CA 1
ATOM 1574 C C . THR A 1 198 ? -5.177 8.394 2.833 1.00 83.69 198 THR A C 1
ATOM 1576 O O . THR A 1 198 ? -4.599 7.413 2.365 1.00 83.69 198 THR A O 1
ATOM 1579 N N . THR A 1 199 ? -5.907 9.225 2.086 1.00 71.38 199 THR A N 1
ATOM 1580 C CA . THR A 1 199 ? -6.101 9.075 0.634 1.00 71.38 199 THR A CA 1
ATOM 1581 C C . THR A 1 199 ? -5.248 10.060 -0.179 1.00 71.38 199 THR A C 1
ATOM 1583 O O . THR A 1 199 ? -5.015 9.810 -1.362 1.00 71.38 199 THR A O 1
ATOM 1586 N N . ALA A 1 200 ? -4.796 11.157 0.442 1.00 55.19 200 ALA A N 1
ATOM 1587 C CA . ALA A 1 200 ? -3.878 12.148 -0.130 1.00 55.19 200 ALA A CA 1
ATOM 1588 C C . ALA A 1 200 ? -2.437 11.622 -0.248 1.00 55.19 200 ALA A C 1
ATOM 1590 O O . ALA A 1 200 ? -1.794 11.933 -1.279 1.00 55.19 200 ALA A O 1
#

Foldseek 3Di:
DDDALLVVVVVVLVPDPDFKFFLVVSVVSDHPVRSVVSVVVCCVVQQWPFWFDRMIGGRDDDPVVVVVVLVVVCVVVDQPDFDWTHDPPDIDTRHDDDPDPPLVLVLQLLLLVLVVCVVPDDLVLLLVQLLVQLVVCVVVVNDDPLSVVVPCCSPDNDPVVVSCLSNPPDPNSSVSSVVRSSPPSDDPVVSVVSSVVSRD

Secondary structure (DSSP, 8-state):
----HHHHHHHHHHH---SEEEGGGGGGGS-HHHHHHHHHHHHHTTSEEEEETTEEEEPP--HHHHHHHHHHHHHHH-TT--EEEEETTEEEEESPPPPPPHHHHHHHHHHHHHHHHHHHS-HHHHHHHHHHHHHHHHHTT---HHHHHHHHHHHH--HHHHHHHHH--SHHHHHHHTT-TTTTSS-HHHHHHHHHHHH-

Organism: NCBI:txid2099400

Sequence (200 aa):
MKTSIKEQIKASLKASRKQVFLRADFTHFGEYRQVTRALSSLASEGLINRVGYGIYCRKMGSDSQTNQIVGKIKSRLGKRVNRLIQLGEISIRLGQPQPPNAQVSLDAFKLRLAQEIIRQVEFSDIREKSLANLSRWKLNGVWSSAYDEWEQLMKSGSEAKIMAIMIGQDEDANRLRQSAPYTGLLDQQTVERVREATTA